Protein AF-A0A3D2IKQ8-F1 (afdb_monomer_lite)

pLDDT: mean 82.91, std 9.74, range [42.34, 96.69]

Radius of gyration: 38.57 Å; chains: 1; bounding box: 70×81×122 Å

Foldseek 3Di:
DAQDPQLLVLCVVCCVVAQALQVNLCVSVVHNVDDCPDPSNVNSVVSCVVVVRHHDYPDDDPDDQDDDDPVLLVQLLVVLQVQDALQVSLCVSCVVDPGDPPDNSSVNSVVSLCVQPVQDDSVNSRGGSPADDQDPDLVVLVVLLCVLPVPPDDPVPDDPLLSLLSNQVSVLCVDPVNRVVLRVDPDPVLSSQLSSQLCVVRSNPNPDDPVLSVLSSVLSVLVSVLVVLVVVLVVLVVVLVVCVVPPVVNVVSVVVSVVSVVVNVVSVVVNVVSVVVSCVVVVVVVVVVVVVVVVVVVVVVVVVVVVVVVVVVVVVVVVVVVVVVVVCVVVVCVVVVCVVVVPDPVNVD

Structure (mmCIF, N/CA/C/O backbone):
data_AF-A0A3D2IKQ8-F1
#
_entry.id   AF-A0A3D2IKQ8-F1
#
loop_
_atom_site.group_PDB
_atom_site.id
_atom_site.type_symbol
_atom_site.label_atom_id
_atom_site.label_alt_id
_atom_site.label_comp_id
_atom_site.label_asym_id
_atom_site.label_entity_id
_atom_site.label_seq_id
_atom_site.pdbx_PDB_ins_code
_atom_site.Cartn_x
_atom_site.Cartn_y
_atom_site.Cartn_z
_atom_site.occupancy
_atom_site.B_iso_or_equiv
_atom_site.auth_seq_id
_atom_site.auth_comp_id
_atom_site.auth_asym_id
_atom_site.auth_atom_id
_atom_site.pdbx_PDB_model_num
ATOM 1 N N . MET A 1 1 ? -4.320 -35.734 -27.565 1.00 69.31 1 MET A N 1
ATOM 2 C CA . MET A 1 1 ? -3.624 -36.743 -28.380 1.00 69.31 1 MET A CA 1
ATOM 3 C C . MET A 1 1 ? -4.261 -38.049 -28.006 1.00 69.31 1 MET A C 1
ATOM 5 O O . MET A 1 1 ? -4.305 -38.346 -26.815 1.00 69.31 1 MET A O 1
ATOM 9 N N . ASP A 1 2 ? -4.789 -38.747 -28.996 1.00 77.56 2 ASP A N 1
ATOM 10 C CA . ASP A 1 2 ? -5.454 -40.023 -28.793 1.00 77.56 2 ASP A CA 1
ATOM 11 C C . ASP A 1 2 ? -4.486 -41.144 -29.160 1.00 77.56 2 ASP A C 1
ATOM 13 O O . ASP A 1 2 ? -3.676 -40.997 -30.076 1.00 77.56 2 ASP A O 1
ATOM 17 N N . LEU A 1 3 ? -4.528 -42.225 -28.386 1.00 81.44 3 LEU A N 1
ATOM 18 C CA . LEU A 1 3 ? -3.698 -43.405 -28.614 1.00 81.44 3 LEU A CA 1
ATOM 19 C C . LEU A 1 3 ? -4.216 -44.159 -29.841 1.00 81.44 3 LEU A C 1
ATOM 21 O O . LEU A 1 3 ? -5.435 -44.314 -29.997 1.00 81.44 3 LEU A O 1
ATOM 25 N N . THR A 1 4 ? -3.304 -44.655 -30.676 1.00 86.69 4 THR A N 1
ATOM 26 C CA . THR A 1 4 ? -3.656 -45.548 -31.788 1.00 86.69 4 THR A CA 1
ATOM 27 C C . THR A 1 4 ? -4.168 -46.891 -31.258 1.00 86.69 4 THR A C 1
ATOM 29 O O . THR A 1 4 ? -3.961 -47.237 -30.092 1.00 86.69 4 THR A O 1
ATOM 32 N N . SER A 1 5 ? -4.864 -47.661 -32.097 1.00 81.62 5 SER A N 1
ATOM 33 C CA . SER A 1 5 ? -5.381 -48.981 -31.706 1.00 81.62 5 SER A CA 1
ATOM 34 C C . SER A 1 5 ? -4.260 -49.925 -31.253 1.00 81.62 5 SER A C 1
ATOM 36 O O . SER A 1 5 ? -4.377 -50.534 -30.197 1.00 81.62 5 SER A O 1
ATOM 38 N N . GLU A 1 6 ? -3.125 -49.925 -31.957 1.00 83.06 6 GLU A N 1
ATOM 39 C CA . GLU A 1 6 ? -1.931 -50.707 -31.600 1.00 83.06 6 GLU A CA 1
ATOM 40 C C . GLU A 1 6 ? -1.374 -50.330 -30.219 1.00 83.06 6 GLU A C 1
ATOM 42 O O . GLU A 1 6 ? -1.042 -51.196 -29.412 1.00 83.06 6 GLU A O 1
ATOM 47 N N . GLN A 1 7 ? -1.341 -49.034 -29.894 1.00 82.69 7 GLN A N 1
ATOM 48 C CA . GLN A 1 7 ? -0.892 -48.547 -28.586 1.00 82.69 7 GLN A CA 1
ATOM 49 C C . GLN A 1 7 ? -1.847 -48.956 -27.460 1.00 82.69 7 GLN A C 1
ATOM 51 O O . GLN A 1 7 ? -1.415 -49.274 -26.353 1.00 82.69 7 GLN A O 1
ATOM 56 N N . LYS A 1 8 ? -3.156 -48.973 -27.724 1.00 83.69 8 LYS A N 1
ATOM 57 C CA . LYS A 1 8 ? -4.166 -49.415 -26.751 1.00 83.69 8 LYS A CA 1
ATOM 58 C C . LYS A 1 8 ? -4.072 -50.912 -26.466 1.00 83.69 8 LYS A C 1
ATOM 60 O O . LYS A 1 8 ? -4.226 -51.307 -25.306 1.00 83.69 8 LYS A O 1
ATOM 65 N N . ASP A 1 9 ? -3.809 -51.715 -27.491 1.00 83.38 9 ASP A N 1
ATOM 66 C CA . ASP A 1 9 ? -3.636 -53.162 -27.362 1.00 83.38 9 ASP A CA 1
ATOM 67 C C . ASP A 1 9 ? -2.321 -53.489 -26.641 1.00 83.38 9 ASP A C 1
ATOM 69 O O . ASP A 1 9 ? -2.325 -54.251 -25.672 1.00 83.38 9 ASP A O 1
ATOM 73 N N . PHE A 1 10 ? -1.235 -52.781 -26.972 1.00 85.25 10 PHE A N 1
ATOM 74 C CA . PHE A 1 10 ? 0.029 -52.870 -26.239 1.00 85.25 10 PHE A CA 1
ATOM 75 C C . PHE A 1 10 ? -0.140 -52.566 -24.742 1.00 85.25 10 PHE A C 1
ATOM 77 O O . PHE A 1 10 ? 0.380 -53.298 -23.894 1.00 85.25 10 PHE A O 1
ATOM 84 N N . LEU A 1 11 ? -0.885 -51.507 -24.397 1.00 83.31 11 LEU A N 1
ATOM 85 C CA . LEU A 1 11 ? -1.144 -51.133 -23.005 1.00 83.31 11 LEU A CA 1
ATOM 86 C C . LEU A 1 11 ? -1.981 -52.186 -22.265 1.00 83.31 11 LEU A C 1
ATOM 88 O O . LEU A 1 11 ? -1.693 -52.447 -21.101 1.00 83.31 11 LEU A O 1
ATOM 92 N N . LYS A 1 12 ? -2.962 -52.830 -22.911 1.00 82.06 12 LYS A N 1
ATOM 93 C CA . LYS A 1 12 ? -3.744 -53.918 -22.288 1.00 82.06 12 LYS A CA 1
ATOM 94 C C . LYS A 1 12 ? -2.873 -55.126 -21.940 1.00 82.06 12 LYS A C 1
ATOM 96 O O . LYS A 1 12 ? -3.001 -55.681 -20.854 1.00 82.06 12 LYS A O 1
ATOM 101 N N . GLU A 1 13 ? -1.969 -55.515 -22.833 1.00 81.88 13 GLU A N 1
ATOM 102 C CA . GLU A 1 13 ? -1.125 -56.698 -22.630 1.00 81.88 13 GLU A CA 1
ATOM 103 C C . GLU A 1 13 ? 0.025 -56.457 -21.640 1.00 81.88 13 GLU A C 1
ATOM 105 O O . GLU A 1 13 ? 0.413 -57.358 -20.887 1.00 81.88 13 GLU A O 1
ATOM 110 N N . ASN A 1 14 ? 0.586 -55.243 -21.630 1.00 82.56 14 ASN A N 1
ATOM 111 C CA . ASN A 1 14 ? 1.830 -54.949 -20.915 1.00 82.56 14 ASN A CA 1
ATOM 112 C C . ASN A 1 14 ? 1.642 -54.187 -19.600 1.00 82.56 14 ASN A C 1
ATOM 114 O O . ASN A 1 14 ? 2.547 -54.230 -18.762 1.00 82.56 14 ASN A O 1
ATOM 118 N N . ALA A 1 15 ? 0.492 -53.549 -19.354 1.00 75.31 15 ALA A N 1
ATOM 119 C CA . ALA A 1 15 ? 0.278 -52.793 -18.116 1.00 75.31 15 ALA A CA 1
ATOM 120 C C . ALA A 1 15 ? 0.274 -53.676 -16.854 1.00 75.31 15 ALA A C 1
ATOM 122 O O . ALA A 1 15 ? 0.682 -53.223 -15.788 1.00 75.31 15 ALA A O 1
ATOM 123 N N . HIS A 1 16 ? -0.075 -54.962 -16.972 1.00 73.75 16 HIS A N 1
ATOM 124 C CA . HIS A 1 16 ? 0.038 -55.915 -15.861 1.00 73.75 16 HIS A CA 1
ATOM 125 C C . HIS A 1 16 ? 1.493 -56.295 -15.534 1.00 73.75 16 HIS A C 1
ATOM 127 O O . HIS A 1 16 ? 1.802 -56.632 -14.392 1.00 73.75 16 HIS A O 1
ATOM 133 N N . LYS A 1 17 ? 2.394 -56.237 -16.525 1.00 78.19 17 LYS A N 1
ATOM 134 C CA . LYS A 1 17 ? 3.814 -56.607 -16.384 1.00 78.19 17 LYS A CA 1
ATOM 135 C C . LYS A 1 17 ? 4.683 -55.415 -15.981 1.00 78.19 17 LYS A C 1
ATOM 137 O O . LYS A 1 17 ? 5.655 -55.585 -15.250 1.00 78.19 17 LYS A O 1
ATOM 142 N N . ILE A 1 18 ? 4.341 -54.212 -16.447 1.00 78.81 18 ILE A N 1
ATOM 143 C CA . ILE A 1 18 ? 5.106 -52.982 -16.219 1.00 78.81 18 ILE A CA 1
ATOM 144 C C . ILE A 1 18 ? 4.228 -51.993 -15.464 1.00 78.81 18 ILE A C 1
ATOM 146 O O . ILE A 1 18 ? 3.485 -51.212 -16.049 1.00 78.81 18 ILE A O 1
ATOM 150 N N . GLN A 1 19 ? 4.353 -52.001 -14.138 1.00 74.31 19 GLN A N 1
ATOM 151 C CA . GLN A 1 19 ? 3.580 -51.100 -13.283 1.00 74.31 19 GLN A CA 1
ATOM 152 C C . GLN A 1 19 ? 4.106 -49.654 -13.317 1.00 74.31 19 GLN A C 1
ATOM 154 O O . GLN A 1 19 ? 3.385 -48.746 -12.923 1.00 74.31 19 GLN A O 1
ATOM 159 N N . ASN A 1 20 ? 5.348 -49.400 -13.745 1.00 80.44 20 ASN A N 1
ATOM 160 C CA . ASN A 1 20 ? 5.922 -48.052 -13.762 1.00 80.44 20 ASN A CA 1
ATOM 161 C C . ASN A 1 20 ? 5.433 -47.250 -14.983 1.00 80.44 20 ASN A C 1
ATOM 163 O O . ASN A 1 20 ? 5.771 -47.576 -16.120 1.00 80.44 20 ASN A O 1
ATOM 167 N N . LEU A 1 21 ? 4.696 -46.158 -14.742 1.00 80.44 21 LEU A N 1
ATOM 168 C CA . LEU A 1 21 ? 4.109 -45.322 -15.802 1.00 80.44 21 LEU A CA 1
ATOM 169 C C . LEU A 1 21 ? 5.142 -44.778 -16.803 1.00 80.44 21 LEU A C 1
ATOM 171 O O . LEU A 1 21 ? 4.839 -44.667 -17.990 1.00 80.44 21 LEU A O 1
ATOM 175 N N . ILE A 1 22 ? 6.345 -44.418 -16.343 1.00 81.75 22 ILE A N 1
ATOM 176 C CA . ILE A 1 22 ? 7.382 -43.835 -17.211 1.00 81.75 22 ILE A CA 1
ATOM 177 C C . ILE A 1 22 ? 7.903 -44.896 -18.180 1.00 81.75 22 ILE A C 1
ATOM 179 O O . ILE A 1 22 ? 7.950 -44.665 -19.383 1.00 81.75 22 ILE A O 1
ATOM 183 N N . GLU A 1 23 ? 8.234 -46.079 -17.665 1.00 81.19 23 GLU A N 1
ATOM 184 C CA . GLU A 1 23 ? 8.712 -47.202 -18.479 1.00 81.19 23 GLU A CA 1
ATOM 185 C C . GLU A 1 23 ? 7.641 -47.692 -19.455 1.00 81.19 23 GLU A C 1
ATOM 187 O O . GLU A 1 23 ? 7.948 -47.994 -20.606 1.00 81.19 23 GLU A O 1
ATOM 192 N N . LEU A 1 24 ? 6.378 -47.714 -19.022 1.00 83.81 24 LEU A N 1
ATOM 193 C CA . LEU A 1 24 ? 5.252 -48.079 -19.875 1.00 83.81 24 LEU A CA 1
ATOM 194 C C . LEU A 1 24 ? 5.031 -47.052 -20.997 1.00 83.81 24 LEU A C 1
ATOM 196 O O . LEU A 1 24 ? 4.768 -47.432 -22.133 1.00 83.81 24 LEU A O 1
ATOM 200 N N . THR A 1 25 ? 5.190 -45.757 -20.704 1.00 82.44 25 THR A N 1
ATOM 201 C CA . THR A 1 25 ? 5.072 -44.688 -21.710 1.00 82.44 25 THR A CA 1
ATOM 202 C C . THR A 1 25 ? 6.201 -44.762 -22.736 1.00 82.44 25 THR A C 1
ATOM 204 O O . THR A 1 25 ? 5.930 -44.656 -23.927 1.00 82.44 25 THR A O 1
ATOM 207 N N . ARG A 1 26 ? 7.447 -44.989 -22.301 1.00 86.62 26 ARG A N 1
ATOM 208 C CA . ARG A 1 26 ? 8.606 -45.099 -23.204 1.00 86.62 26 ARG A CA 1
ATOM 209 C C . ARG A 1 26 ? 8.473 -46.271 -24.166 1.00 86.62 26 ARG A C 1
ATOM 211 O O . ARG A 1 26 ? 8.661 -46.091 -25.359 1.00 86.62 26 ARG A O 1
ATOM 218 N N . LYS A 1 27 ? 8.052 -47.436 -23.663 1.00 83.75 27 LYS A N 1
ATOM 219 C CA . LYS A 1 27 ? 7.839 -48.637 -24.487 1.00 83.75 27 LYS A CA 1
ATOM 220 C C . LYS A 1 27 ? 6.605 -48.571 -25.386 1.00 83.75 27 LYS A C 1
ATOM 222 O O . LYS A 1 27 ? 6.564 -49.244 -26.398 1.00 83.75 27 LYS A O 1
ATOM 227 N N . CYS A 1 28 ? 5.590 -47.787 -25.025 1.00 84.44 28 CYS A N 1
ATOM 228 C CA . CYS A 1 28 ? 4.396 -47.616 -25.860 1.00 84.44 28 CYS A CA 1
ATOM 229 C C . CYS A 1 28 ? 4.652 -46.716 -27.087 1.00 84.44 28 CYS A C 1
ATOM 231 O O . CYS A 1 28 ? 3.868 -46.729 -28.034 1.00 84.44 28 CYS A O 1
ATOM 233 N N . PHE A 1 29 ? 5.703 -45.894 -27.051 1.00 84.75 29 PHE A N 1
ATOM 234 C CA . PHE A 1 29 ? 6.026 -44.911 -28.090 1.00 84.75 29 PHE A CA 1
ATOM 235 C C . PHE A 1 29 ? 7.436 -45.087 -28.675 1.00 84.75 29 PHE A C 1
ATOM 237 O O . PHE A 1 29 ? 7.835 -44.259 -29.488 1.00 84.75 29 PHE A O 1
ATOM 244 N N . ASP A 1 30 ? 8.168 -46.125 -28.250 1.00 81.50 30 ASP A N 1
ATOM 245 C CA . ASP A 1 30 ? 9.570 -46.401 -28.600 1.00 81.50 30 ASP A CA 1
ATOM 246 C C . ASP A 1 30 ? 10.483 -45.162 -28.519 1.00 81.50 30 ASP A C 1
ATOM 248 O O . ASP A 1 30 ? 11.349 -44.930 -29.362 1.00 81.50 30 ASP A O 1
ATOM 252 N N . ASP A 1 31 ? 10.278 -44.347 -27.481 1.00 82.75 31 ASP A N 1
ATOM 253 C CA . ASP A 1 31 ? 11.019 -43.106 -27.253 1.00 82.75 31 ASP A CA 1
ATOM 254 C C . ASP A 1 31 ? 11.413 -42.979 -25.776 1.00 82.75 31 ASP A C 1
ATOM 256 O O . ASP A 1 31 ? 10.586 -42.741 -24.887 1.00 82.75 31 ASP A O 1
ATOM 260 N N . ASP A 1 32 ? 12.713 -43.122 -25.519 1.00 80.31 32 ASP A N 1
ATOM 261 C CA . ASP A 1 32 ? 13.316 -43.083 -24.186 1.00 80.31 32 ASP A CA 1
ATOM 262 C C . ASP A 1 32 ? 13.325 -41.685 -23.549 1.00 80.31 32 ASP A C 1
ATOM 264 O O . ASP A 1 32 ? 13.506 -41.553 -22.331 1.00 80.31 32 ASP A O 1
ATOM 268 N N . SER A 1 33 ? 13.100 -40.630 -24.339 1.00 80.75 33 SER A N 1
ATOM 269 C CA . SER A 1 33 ? 13.052 -39.248 -23.850 1.00 80.75 33 SER A CA 1
ATOM 270 C C . SER A 1 33 ? 11.730 -38.906 -23.150 1.00 80.75 33 SER A C 1
ATOM 272 O O . SER A 1 33 ? 11.639 -37.902 -22.436 1.00 80.75 33 SER A O 1
ATOM 274 N N . LEU A 1 34 ? 10.705 -39.752 -23.300 1.00 80.31 34 LEU A N 1
ATOM 275 C CA . LEU A 1 34 ? 9.369 -39.486 -22.783 1.00 80.31 34 LEU A CA 1
ATOM 276 C C . LEU A 1 34 ? 9.267 -39.690 -21.264 1.00 80.31 34 LEU A C 1
ATOM 278 O O . LEU A 1 34 ? 9.812 -40.624 -20.668 1.00 80.31 34 LEU A O 1
ATOM 282 N N . ASP A 1 35 ? 8.499 -38.793 -20.645 1.00 76.81 35 ASP A N 1
ATOM 283 C CA . ASP A 1 35 ? 8.121 -38.810 -19.230 1.00 76.81 35 ASP A CA 1
ATOM 284 C C . ASP A 1 35 ? 6.588 -38.754 -19.091 1.00 76.81 35 ASP A C 1
ATOM 286 O O . ASP A 1 35 ? 5.880 -38.314 -20.001 1.00 76.81 35 ASP A O 1
ATOM 290 N N . GLY A 1 36 ? 6.053 -39.129 -17.928 1.00 69.31 36 GLY A N 1
ATOM 291 C CA . GLY A 1 36 ? 4.618 -39.125 -17.618 1.00 69.31 36 GLY A CA 1
ATOM 292 C C . GLY A 1 36 ? 3.938 -37.748 -17.723 1.00 69.31 36 GLY A C 1
ATOM 293 O O . GLY A 1 36 ? 2.710 -37.670 -17.740 1.00 69.31 36 GLY A O 1
ATOM 294 N N . ARG A 1 37 ? 4.712 -36.656 -17.812 1.00 74.44 37 ARG A N 1
ATOM 295 C CA . ARG A 1 37 ? 4.226 -35.277 -18.022 1.00 74.44 37 ARG A CA 1
ATOM 296 C C . ARG A 1 37 ? 4.053 -34.892 -19.494 1.00 74.44 37 ARG A C 1
ATOM 298 O O . ARG A 1 37 ? 3.377 -33.903 -19.780 1.00 74.44 37 ARG A O 1
ATOM 305 N N . SER A 1 38 ? 4.661 -35.644 -20.410 1.00 83.56 38 SER A N 1
ATOM 306 C CA . SER A 1 38 ? 4.560 -35.417 -21.855 1.00 83.56 38 SER A CA 1
ATOM 307 C C . SER A 1 38 ? 3.116 -35.574 -22.351 1.00 83.56 38 SER A C 1
ATOM 309 O O . SER A 1 38 ? 2.256 -36.136 -21.664 1.00 83.56 38 SER A O 1
ATOM 311 N N . LYS A 1 39 ? 2.822 -35.082 -23.562 1.00 83.38 39 LYS A N 1
ATOM 312 C CA . LYS A 1 39 ? 1.492 -35.249 -24.179 1.00 83.38 39 LYS A CA 1
ATOM 313 C C . LYS A 1 39 ? 1.123 -36.738 -24.294 1.00 83.38 39 LYS A C 1
ATOM 315 O O . LYS A 1 39 ? -0.025 -37.096 -24.046 1.00 83.38 39 LYS A O 1
ATOM 320 N N . GLN A 1 40 ? 2.118 -37.572 -24.585 1.00 84.94 40 GLN A N 1
ATOM 321 C CA . GLN A 1 40 ? 2.070 -39.027 -24.685 1.00 84.94 40 GLN A CA 1
ATOM 322 C C . GLN A 1 40 ? 1.827 -39.673 -23.314 1.00 84.94 40 GLN A C 1
ATOM 324 O O . GLN A 1 40 ? 0.870 -40.423 -23.144 1.00 84.94 40 GLN A O 1
ATOM 329 N N . GLY A 1 41 ? 2.612 -39.302 -22.297 1.00 83.44 41 GLY A N 1
ATOM 330 C CA . GLY A 1 41 ? 2.456 -39.815 -20.931 1.00 83.44 41 GLY A CA 1
ATOM 331 C C . GLY A 1 41 ? 1.098 -39.481 -20.309 1.00 83.44 41 GLY A C 1
ATOM 332 O O . GLY A 1 41 ? 0.500 -40.313 -19.625 1.00 83.44 41 GLY A O 1
ATOM 333 N N . ARG A 1 42 ? 0.543 -38.300 -20.613 1.00 83.56 42 ARG A N 1
ATOM 334 C CA . ARG A 1 42 ? -0.825 -37.929 -20.213 1.00 83.56 42 ARG A CA 1
ATOM 335 C C . ARG A 1 42 ? -1.889 -38.785 -20.907 1.00 83.56 42 ARG A C 1
ATOM 337 O O . ARG A 1 42 ? -2.885 -39.109 -20.265 1.00 83.56 42 ARG A O 1
ATOM 344 N N . ALA A 1 43 ? -1.686 -39.150 -22.173 1.00 83.88 43 ALA A N 1
ATOM 345 C CA . ALA A 1 43 ? -2.604 -40.010 -22.921 1.00 83.88 43 ALA A CA 1
ATOM 346 C C . ALA A 1 43 ? -2.596 -41.452 -22.385 1.00 83.88 43 ALA A C 1
ATOM 348 O O . ALA A 1 43 ? -3.662 -42.001 -22.113 1.00 83.88 43 ALA A O 1
ATOM 349 N N . VAL A 1 44 ? -1.409 -42.016 -22.123 1.00 83.94 44 VAL A N 1
ATOM 350 C CA . VAL A 1 44 ? -1.250 -43.335 -21.478 1.00 83.94 44 VAL A CA 1
ATOM 351 C C . VAL A 1 44 ? -1.907 -43.341 -20.100 1.00 83.94 44 VAL A C 1
ATOM 353 O O . VAL A 1 44 ? -2.703 -44.224 -19.795 1.00 83.94 44 VAL A O 1
ATOM 356 N N . ARG A 1 45 ? -1.649 -42.313 -19.281 1.00 82.12 45 ARG A N 1
ATOM 357 C CA . ARG A 1 45 ? -2.255 -42.189 -17.949 1.00 82.12 45 ARG A CA 1
ATOM 358 C C . ARG A 1 45 ? -3.780 -42.134 -18.009 1.00 82.12 45 ARG A C 1
ATOM 360 O O . ARG A 1 45 ? -4.436 -42.793 -17.209 1.00 82.12 45 ARG A O 1
ATOM 367 N N . LYS A 1 46 ? -4.338 -41.349 -18.936 1.00 85.56 46 LYS A N 1
ATOM 368 C CA . LYS A 1 46 ? -5.789 -41.233 -19.128 1.00 85.56 46 LYS A CA 1
ATOM 369 C C . LYS A 1 46 ? -6.403 -42.596 -19.460 1.00 85.56 46 LYS A C 1
ATOM 371 O O . LYS A 1 46 ? -7.374 -42.983 -18.823 1.00 85.56 46 LYS A O 1
ATOM 376 N N . TYR A 1 47 ? -5.778 -43.348 -20.363 1.00 85.00 47 TYR A N 1
ATOM 377 C CA . TYR A 1 47 ? -6.239 -44.679 -20.751 1.00 85.00 47 TYR A CA 1
ATOM 378 C C . TYR A 1 47 ? -6.183 -45.705 -19.609 1.00 85.00 47 TYR A C 1
ATOM 380 O O . TYR A 1 47 ? -7.136 -46.456 -19.421 1.00 85.00 47 TYR A O 1
ATOM 388 N N . LEU A 1 48 ? -5.106 -45.725 -18.815 1.00 84.25 48 LEU A N 1
ATOM 389 C CA . LEU A 1 48 ? -4.995 -46.638 -17.667 1.00 84.25 48 LEU A CA 1
ATOM 390 C C . LEU A 1 48 ? -6.069 -46.360 -16.609 1.00 84.25 48 LEU A C 1
ATOM 392 O O . LEU A 1 48 ? -6.650 -47.296 -16.070 1.00 84.25 48 LEU A O 1
ATOM 396 N N . VAL A 1 49 ? -6.367 -45.081 -16.351 1.00 84.12 49 VAL A N 1
ATOM 397 C CA . VAL A 1 49 ? -7.430 -44.674 -15.417 1.00 84.12 49 VAL A CA 1
ATOM 398 C C . VAL A 1 49 ? -8.816 -45.048 -15.952 1.00 84.12 49 VAL A C 1
ATOM 400 O O . VAL A 1 49 ? -9.619 -45.588 -15.199 1.00 84.12 49 VAL A O 1
ATOM 403 N N . GLU A 1 50 ? -9.092 -44.815 -17.240 1.00 85.69 50 GLU A N 1
ATOM 404 C CA . GLU A 1 50 ? -10.374 -45.172 -17.875 1.00 85.69 50 GLU A CA 1
ATOM 405 C C . GLU A 1 50 ? -10.651 -46.682 -17.860 1.00 85.69 50 GLU A C 1
ATOM 407 O O . GLU A 1 50 ? -11.804 -47.091 -17.764 1.00 85.69 50 GLU A O 1
ATOM 412 N N . ASN A 1 51 ? -9.605 -47.510 -17.919 1.00 84.12 51 ASN A N 1
ATOM 413 C CA . ASN A 1 51 ? -9.722 -48.971 -17.901 1.00 84.12 51 ASN A CA 1
ATOM 414 C C . ASN A 1 51 ? -9.495 -49.585 -16.508 1.00 84.12 51 ASN A C 1
ATOM 416 O O . ASN A 1 51 ? -9.369 -50.802 -16.405 1.00 84.12 51 ASN A O 1
ATOM 420 N N . ALA A 1 52 ? -9.429 -48.764 -15.450 1.00 80.94 52 ALA A N 1
ATOM 421 C CA . ALA A 1 52 ? -9.196 -49.200 -14.070 1.00 80.94 52 ALA A CA 1
ATOM 422 C C . ALA A 1 52 ? -7.953 -50.102 -13.895 1.00 80.94 52 ALA A C 1
ATOM 424 O O . ALA A 1 52 ? -7.957 -51.043 -13.103 1.00 80.94 52 ALA A O 1
ATOM 425 N N . ILE A 1 53 ? -6.883 -49.825 -14.646 1.00 82.06 53 ILE A N 1
ATOM 426 C CA . ILE A 1 53 ? -5.620 -50.561 -14.555 1.00 82.06 53 ILE A CA 1
ATOM 427 C C . ILE A 1 53 ? -4.697 -49.846 -13.569 1.00 82.06 53 ILE A C 1
ATOM 429 O O . ILE A 1 53 ? -4.356 -48.677 -13.762 1.00 82.06 53 ILE A O 1
ATOM 433 N N . ASP A 1 54 ? -4.254 -50.562 -12.536 1.00 74.81 54 ASP A N 1
ATOM 434 C CA . ASP A 1 54 ? -3.342 -50.026 -11.528 1.00 74.81 54 ASP A CA 1
ATOM 435 C C . ASP A 1 54 ? -1.938 -49.781 -12.090 1.00 74.81 54 ASP A C 1
ATOM 437 O O . ASP A 1 54 ? -1.325 -50.641 -12.725 1.00 74.81 54 ASP A O 1
ATOM 441 N N . TYR A 1 55 ? -1.384 -48.606 -11.791 1.00 76.44 55 TYR A N 1
ATOM 442 C CA . TYR A 1 55 ? -0.018 -48.240 -12.149 1.00 76.44 55 TYR A CA 1
ATOM 443 C C . TYR A 1 55 ? 0.673 -47.512 -10.995 1.00 76.44 55 TYR A C 1
ATOM 445 O O . TYR A 1 55 ? 0.096 -46.694 -10.278 1.00 76.44 55 TYR A O 1
ATOM 453 N N . LYS A 1 56 ? 1.964 -47.786 -10.831 1.00 69.88 56 LYS A N 1
ATOM 454 C CA . LYS A 1 56 ? 2.852 -47.097 -9.901 1.00 69.88 56 LYS A CA 1
ATOM 455 C C . LYS A 1 56 ? 3.374 -45.829 -10.555 1.00 69.88 56 LYS A C 1
ATOM 457 O O . LYS A 1 56 ? 3.997 -45.839 -11.618 1.00 69.88 56 LYS A O 1
ATOM 462 N N . THR A 1 57 ? 3.172 -44.718 -9.865 1.00 65.31 57 THR A N 1
ATOM 463 C CA . THR A 1 57 ? 3.878 -43.471 -10.152 1.00 65.31 57 THR A CA 1
ATOM 464 C C . THR A 1 57 ? 4.785 -43.133 -8.988 1.00 65.31 57 THR A C 1
ATOM 466 O O . THR A 1 57 ? 4.547 -43.542 -7.856 1.00 65.31 57 THR A O 1
ATOM 469 N N . ARG A 1 58 ? 5.796 -42.298 -9.237 1.00 59.66 58 ARG A N 1
ATOM 470 C CA . ARG A 1 58 ? 6.544 -41.627 -8.161 1.00 59.66 58 ARG A CA 1
ATOM 471 C C . ARG A 1 58 ? 5.695 -40.587 -7.406 1.00 59.66 58 ARG A C 1
ATOM 473 O O . ARG A 1 58 ? 6.231 -39.851 -6.582 1.00 59.66 58 ARG A O 1
ATOM 480 N N . CYS A 1 59 ? 4.401 -40.466 -7.713 1.00 50.25 59 CYS A N 1
ATOM 481 C CA . CYS A 1 59 ? 3.519 -39.515 -7.062 1.00 50.25 59 CYS A CA 1
ATOM 482 C C . CYS A 1 59 ? 3.207 -40.037 -5.657 1.00 50.25 59 CYS A C 1
ATOM 484 O O . CYS A 1 59 ? 2.628 -41.109 -5.504 1.00 50.25 59 CYS A O 1
ATOM 486 N N . ARG A 1 60 ? 3.623 -39.289 -4.630 1.00 53.62 60 ARG A N 1
ATOM 487 C CA . ARG A 1 60 ? 3.215 -39.559 -3.247 1.00 53.62 60 ARG A CA 1
ATOM 488 C C . ARG A 1 60 ? 1.691 -39.506 -3.175 1.00 53.62 60 ARG A C 1
ATOM 490 O O . ARG A 1 60 ? 1.091 -38.632 -3.807 1.00 53.62 60 ARG A O 1
ATOM 497 N N . GLN A 1 61 ? 1.090 -40.428 -2.428 1.00 56.81 61 GLN A N 1
ATOM 498 C CA . GLN A 1 61 ? -0.336 -40.353 -2.126 1.00 56.81 61 GLN A CA 1
ATOM 499 C C . GLN A 1 61 ? -0.642 -38.985 -1.492 1.00 56.81 61 GLN A C 1
ATOM 501 O O . GLN A 1 61 ? 0.201 -38.465 -0.749 1.00 56.81 61 GLN A O 1
ATOM 506 N N . PRO A 1 62 ? -1.783 -38.358 -1.833 1.00 57.22 62 PRO A N 1
ATOM 507 C CA . PRO A 1 62 ? -2.197 -37.125 -1.183 1.00 57.22 62 PRO A CA 1
ATOM 508 C C . PRO A 1 62 ? -2.274 -37.375 0.325 1.00 57.22 62 PRO A C 1
ATOM 510 O O . PRO A 1 62 ? -2.835 -38.378 0.756 1.00 57.22 62 PRO A O 1
ATOM 513 N N . ALA A 1 63 ? -1.636 -36.502 1.104 1.00 61.03 63 ALA A N 1
ATOM 514 C CA . ALA A 1 63 ? -1.664 -36.596 2.556 1.00 61.03 63 ALA A CA 1
ATOM 515 C C . ALA A 1 63 ? -3.106 -36.446 3.061 1.00 61.03 63 ALA A C 1
ATOM 517 O O . ALA A 1 63 ? -3.884 -35.690 2.474 1.00 61.03 63 ALA A O 1
ATOM 518 N N . GLU A 1 64 ? -3.440 -37.168 4.129 1.00 65.50 64 GLU A N 1
ATOM 519 C CA . GLU A 1 64 ? -4.749 -37.099 4.780 1.00 65.50 64 GLU A CA 1
ATOM 520 C C . GLU A 1 64 ? -5.080 -35.664 5.209 1.00 65.50 64 GLU A C 1
ATOM 522 O O . GLU A 1 64 ? -4.194 -34.880 5.569 1.00 65.50 64 GLU A O 1
ATOM 527 N N . VAL A 1 65 ? -6.367 -35.317 5.142 1.00 70.81 65 VAL A N 1
ATOM 528 C CA . VAL A 1 65 ? -6.868 -34.023 5.610 1.00 70.81 65 VAL A CA 1
ATOM 529 C C . VAL A 1 65 ? -6.758 -34.010 7.130 1.00 70.81 65 VAL A C 1
ATOM 531 O O . VAL A 1 65 ? -7.321 -34.862 7.808 1.00 70.81 65 VAL A O 1
ATOM 534 N N . ILE A 1 66 ? -5.986 -33.063 7.653 1.00 79.75 66 ILE A N 1
ATOM 535 C CA . ILE A 1 66 ? -5.797 -32.884 9.089 1.00 79.75 66 ILE A CA 1
ATOM 536 C C . ILE A 1 66 ? -6.902 -31.953 9.578 1.00 79.75 66 ILE A C 1
ATOM 538 O O . ILE A 1 66 ? -6.927 -30.783 9.200 1.00 79.75 66 ILE A O 1
ATOM 542 N N . GLU A 1 67 ? -7.800 -32.476 10.406 1.00 79.62 67 GLU A N 1
ATOM 543 C CA . GLU A 1 67 ? -8.802 -31.690 11.125 1.00 79.62 67 GLU A CA 1
ATOM 544 C C . GLU A 1 67 ? -8.296 -31.394 12.542 1.00 79.62 67 GLU A C 1
ATOM 546 O O . GLU A 1 67 ? -7.724 -32.266 13.200 1.00 79.62 67 GLU A O 1
ATOM 551 N N . PHE A 1 68 ? -8.484 -30.156 13.002 1.00 84.88 68 PHE A N 1
ATOM 552 C CA . PHE A 1 68 ? -8.095 -29.731 14.346 1.00 84.88 68 PHE A CA 1
ATOM 553 C C . PHE A 1 68 ? -9.282 -29.814 15.305 1.00 84.88 68 PHE A C 1
ATOM 555 O O . PHE A 1 68 ? -10.421 -29.526 14.936 1.00 84.88 68 PHE A O 1
ATOM 562 N N . SER A 1 69 ? -9.019 -30.170 16.563 1.00 88.50 69 SER A N 1
ATOM 563 C CA . SER A 1 69 ? -10.001 -29.968 17.632 1.00 88.50 69 SER A CA 1
ATOM 564 C C . SER A 1 69 ? -10.115 -28.478 17.984 1.00 88.50 69 SER A C 1
ATOM 566 O O . SER A 1 69 ? -9.181 -27.712 17.756 1.00 88.50 69 SER A O 1
ATOM 568 N N . ARG A 1 70 ? -11.224 -28.059 18.612 1.00 86.50 70 ARG A N 1
ATOM 569 C CA . ARG A 1 70 ? -11.398 -26.661 19.066 1.00 86.50 70 ARG A CA 1
ATOM 570 C C . ARG A 1 70 ? -10.256 -26.186 19.973 1.00 86.50 70 ARG A C 1
ATOM 572 O O . ARG A 1 70 ? -9.778 -25.071 19.827 1.00 86.50 70 ARG A O 1
ATOM 579 N N . GLU A 1 71 ? -9.784 -27.055 20.864 1.00 88.38 71 GLU A N 1
ATOM 580 C CA . GLU A 1 71 ? -8.663 -26.754 21.764 1.00 88.38 71 GLU A CA 1
ATOM 581 C C . GLU A 1 71 ? -7.350 -26.550 20.996 1.00 88.38 71 GLU A C 1
ATOM 583 O O . GLU A 1 71 ? -6.575 -25.649 21.310 1.00 88.38 71 GLU A O 1
ATOM 588 N N . GLN A 1 72 ? -7.109 -27.360 19.960 1.00 87.19 72 GLN A N 1
ATOM 589 C CA . GLN A 1 72 ? -5.946 -27.202 19.088 1.00 87.19 72 GLN A CA 1
ATOM 590 C C . GLN A 1 72 ? -6.033 -25.916 18.267 1.00 87.19 72 GLN A C 1
ATOM 592 O O . GLN A 1 72 ? -5.020 -25.244 18.096 1.00 87.19 72 GLN A O 1
ATOM 597 N N . GLU A 1 73 ? -7.222 -25.546 17.788 1.00 87.44 73 GLU A N 1
ATOM 598 C CA . GLU A 1 73 ? -7.430 -24.282 17.079 1.00 87.44 73 GLU A CA 1
ATOM 599 C C . GLU A 1 73 ? -7.127 -23.075 17.973 1.00 87.44 73 GLU A C 1
ATOM 601 O O . GLU A 1 73 ? -6.350 -22.206 17.578 1.00 87.44 73 GLU A O 1
ATOM 606 N N . GLU A 1 74 ? -7.668 -23.038 19.194 1.00 87.56 74 GLU A N 1
ATOM 607 C CA . GLU A 1 74 ? -7.382 -21.966 20.156 1.00 87.56 74 GLU A CA 1
ATOM 608 C C . GLU A 1 74 ? -5.894 -21.898 20.517 1.00 87.56 74 GLU A C 1
ATOM 610 O O . GLU A 1 74 ? -5.326 -20.810 20.629 1.00 87.56 74 GLU A O 1
ATOM 615 N N . PHE A 1 75 ? -5.244 -23.054 20.676 1.00 89.81 75 PHE A N 1
ATOM 616 C CA . PHE A 1 75 ? -3.812 -23.124 20.942 1.00 89.81 75 PHE A CA 1
ATOM 617 C C . PHE A 1 75 ? -2.987 -22.566 19.777 1.00 89.81 75 PHE A C 1
ATOM 619 O O . PHE A 1 75 ? -2.093 -21.750 19.997 1.00 89.81 75 PHE A O 1
ATOM 626 N N . ILE A 1 76 ? -3.307 -22.958 18.538 1.00 88.44 76 ILE A N 1
ATOM 627 C CA . ILE A 1 76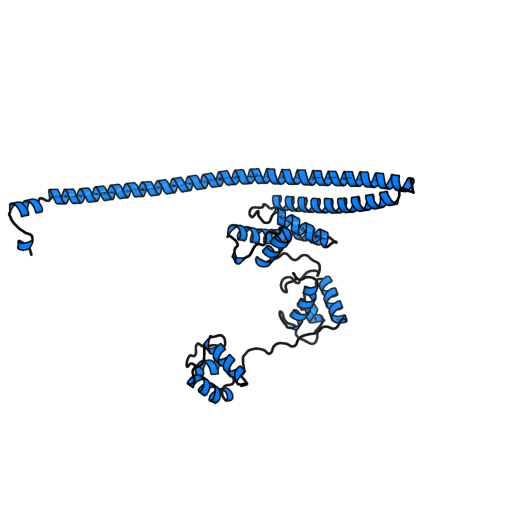 ? -2.636 -22.460 17.330 1.00 88.44 76 ILE A CA 1
ATOM 628 C C . ILE A 1 76 ? -2.734 -20.935 17.255 1.00 88.44 76 ILE A C 1
ATOM 630 O O . ILE A 1 76 ? -1.728 -20.280 16.986 1.00 88.44 76 ILE A O 1
ATOM 634 N N . LEU A 1 77 ? -3.916 -20.371 17.517 1.00 85.56 77 LEU A N 1
ATOM 635 C CA . LEU A 1 77 ? -4.130 -18.926 17.459 1.00 85.56 77 LEU A CA 1
ATOM 636 C C . LEU A 1 77 ? -3.333 -18.183 18.536 1.00 85.56 77 LEU A C 1
ATOM 638 O O . LEU A 1 77 ? -2.603 -17.255 18.199 1.00 85.56 77 LEU A O 1
ATOM 642 N N . LYS A 1 78 ? -3.369 -18.639 19.795 1.00 86.38 78 LYS A N 1
ATOM 643 C CA . LYS A 1 78 ? -2.580 -18.031 20.886 1.00 86.38 78 LYS A CA 1
ATOM 644 C C . LYS A 1 78 ? -1.079 -18.057 20.603 1.00 86.38 78 LYS A C 1
ATOM 646 O O . LYS A 1 78 ? -0.386 -17.066 20.798 1.00 86.38 78 LYS A O 1
ATOM 651 N N . GLN A 1 79 ? -0.566 -19.183 20.114 1.00 84.94 79 GLN A N 1
ATOM 652 C CA . GLN A 1 79 ? 0.856 -19.304 19.791 1.00 84.94 79 GLN A CA 1
ATOM 653 C C . GLN A 1 79 ? 1.249 -18.447 18.576 1.00 84.94 79 GLN A C 1
ATOM 655 O O . GLN A 1 79 ? 2.355 -17.908 18.528 1.00 84.94 79 GLN A O 1
ATOM 660 N N . ALA A 1 80 ? 0.344 -18.270 17.611 1.00 83.06 80 ALA A N 1
ATOM 661 C CA . ALA A 1 80 ? 0.559 -17.353 16.497 1.00 83.06 80 ALA A CA 1
ATOM 662 C C . ALA A 1 80 ? 0.532 -15.880 16.951 1.00 83.06 80 ALA A C 1
ATOM 664 O O . ALA A 1 80 ? 1.313 -15.069 16.451 1.00 83.06 80 ALA A O 1
ATOM 665 N N . GLU A 1 81 ? -0.319 -15.511 17.914 1.00 81.12 81 GLU A N 1
ATOM 666 C CA . GLU A 1 81 ? -0.318 -14.174 18.532 1.00 81.12 81 GLU A CA 1
ATOM 667 C C . GLU A 1 81 ? 1.019 -13.867 19.217 1.00 81.12 81 GLU A C 1
ATOM 669 O O . GLU A 1 81 ? 1.555 -12.770 19.053 1.00 81.12 81 GLU A O 1
ATOM 674 N N . GLU A 1 82 ? 1.606 -14.858 19.893 1.00 80.12 82 GLU A N 1
ATOM 675 C CA . GLU A 1 82 ? 2.944 -14.783 20.500 1.00 80.12 82 GLU A CA 1
ATOM 676 C C . GLU A 1 82 ? 4.083 -14.676 19.461 1.00 80.12 82 GLU A C 1
ATOM 678 O O . GLU A 1 82 ? 5.224 -14.371 19.813 1.00 80.12 82 GLU A O 1
ATOM 683 N N . GLY A 1 83 ? 3.780 -14.864 18.172 1.00 74.69 83 GLY A N 1
ATOM 684 C CA . GLY A 1 83 ? 4.712 -14.686 17.058 1.00 74.69 83 GLY A CA 1
ATOM 685 C C . GLY A 1 83 ? 5.543 -15.920 16.716 1.00 74.69 83 GLY A C 1
ATOM 686 O O . GLY A 1 83 ? 6.587 -15.797 16.067 1.00 74.69 83 GLY A O 1
ATOM 687 N N . LEU A 1 84 ? 5.106 -17.106 17.149 1.00 82.06 84 LEU A N 1
ATOM 688 C CA . LEU A 1 84 ? 5.701 -18.366 16.718 1.00 82.06 84 LEU A CA 1
ATOM 689 C C . LEU A 1 84 ? 5.303 -18.679 15.277 1.00 82.06 84 LEU A C 1
ATOM 691 O O . LEU A 1 84 ? 4.158 -18.501 14.873 1.00 82.06 84 LEU A O 1
ATOM 695 N N . SER A 1 85 ? 6.252 -19.220 14.517 1.00 84.06 85 SER A N 1
ATOM 696 C CA . SER A 1 85 ? 5.985 -19.613 13.132 1.00 84.06 85 SER A CA 1
ATOM 697 C C . SER A 1 85 ? 5.067 -20.835 13.047 1.00 84.06 85 SER A C 1
ATOM 699 O O . SER A 1 85 ? 5.177 -21.747 13.869 1.00 84.06 85 SER A O 1
ATOM 701 N N . SER A 1 86 ? 4.258 -20.952 11.987 1.00 84.56 86 SER A N 1
ATOM 702 C CA . SER A 1 86 ? 3.434 -22.146 11.706 1.00 84.56 86 SER A CA 1
ATOM 703 C C . SER A 1 86 ? 4.218 -23.453 11.763 1.00 84.56 86 SER A C 1
ATOM 705 O O . SER A 1 86 ? 3.658 -24.481 12.132 1.00 84.56 86 SER A O 1
ATOM 707 N N . LEU A 1 87 ? 5.509 -23.441 11.411 1.00 85.62 87 LEU A N 1
ATOM 708 C CA . LEU A 1 87 ? 6.364 -24.622 11.501 1.00 85.62 87 LEU A CA 1
ATOM 709 C C . LEU A 1 87 ? 6.618 -25.020 12.958 1.00 85.62 87 LEU A C 1
ATOM 711 O O . LEU A 1 87 ? 6.499 -26.196 13.289 1.00 85.62 87 LEU A O 1
ATOM 715 N N . GLN A 1 88 ? 6.956 -24.053 13.810 1.00 84.50 88 GLN A N 1
ATOM 716 C CA . GLN A 1 88 ? 7.174 -24.284 15.239 1.00 84.50 88 GLN A CA 1
ATOM 717 C C . GLN A 1 88 ? 5.872 -24.695 15.924 1.00 84.50 88 GLN A C 1
ATOM 719 O O . GLN A 1 88 ? 5.857 -25.674 16.660 1.00 84.50 88 GLN A O 1
ATOM 724 N N . ILE A 1 89 ? 4.765 -24.018 15.610 1.00 87.25 89 ILE A N 1
ATOM 725 C CA . ILE A 1 89 ? 3.441 -24.372 16.130 1.00 87.25 89 ILE A CA 1
ATOM 726 C C . ILE A 1 89 ? 3.083 -25.803 15.714 1.00 87.25 89 ILE A C 1
ATOM 728 O O . ILE A 1 89 ? 2.690 -26.606 16.553 1.00 87.25 89 ILE A O 1
ATOM 732 N N . ALA A 1 90 ? 3.296 -26.175 14.448 1.00 87.06 90 ALA A N 1
ATOM 733 C CA . ALA A 1 90 ? 3.041 -27.536 13.983 1.00 87.06 90 ALA A CA 1
ATOM 734 C C . ALA A 1 90 ? 3.934 -28.583 14.673 1.00 87.06 90 ALA A C 1
ATOM 736 O O . ALA A 1 90 ? 3.459 -29.680 14.950 1.00 87.06 90 ALA A O 1
ATOM 737 N N . GLN A 1 91 ? 5.192 -28.260 14.993 1.00 87.56 91 GLN A N 1
ATOM 738 C CA . GLN A 1 91 ? 6.068 -29.143 15.777 1.00 87.56 91 GLN A CA 1
ATOM 739 C C . GLN A 1 91 ? 5.568 -29.345 17.213 1.00 87.56 91 GLN A C 1
ATOM 741 O O . GLN A 1 91 ? 5.740 -30.430 17.762 1.00 87.56 91 GLN A O 1
ATOM 746 N N . ILE A 1 92 ? 4.937 -28.329 17.807 1.00 88.56 92 ILE A N 1
ATOM 747 C CA . ILE A 1 92 ? 4.362 -28.414 19.156 1.00 88.56 92 ILE A CA 1
ATOM 748 C C . ILE A 1 92 ? 3.041 -29.194 19.140 1.00 88.56 92 ILE A C 1
ATOM 750 O O . ILE A 1 92 ? 2.812 -30.027 20.011 1.00 88.56 92 ILE A O 1
ATOM 754 N N . VAL A 1 93 ? 2.181 -28.951 18.145 1.00 89.19 93 VAL A N 1
ATOM 755 C CA . VAL A 1 93 ? 0.875 -29.621 18.012 1.00 89.19 93 VAL A CA 1
ATOM 756 C C . VAL A 1 93 ? 1.029 -31.095 17.619 1.00 89.19 93 VAL A C 1
ATOM 758 O O . VAL A 1 93 ? 0.233 -31.929 18.047 1.00 89.19 93 VAL A O 1
ATOM 761 N N . PHE A 1 94 ? 2.057 -31.436 16.836 1.00 87.75 94 PHE A N 1
ATOM 762 C CA . PHE A 1 94 ? 2.335 -32.804 16.388 1.00 87.75 94 PHE A CA 1
ATOM 763 C C . PHE A 1 94 ? 3.712 -33.294 16.866 1.00 87.75 94 PHE A C 1
ATOM 765 O O . PHE A 1 94 ? 4.596 -33.517 16.035 1.00 87.75 94 PHE A O 1
ATOM 772 N N . PRO A 1 95 ? 3.906 -33.516 18.180 1.00 83.38 95 PRO A N 1
ATOM 773 C CA . PRO A 1 95 ? 5.202 -33.920 18.729 1.00 83.38 95 PRO A CA 1
ATOM 774 C C . PRO A 1 95 ? 5.639 -35.310 18.239 1.00 83.38 95 PRO A C 1
ATOM 776 O O . PRO A 1 95 ? 6.829 -35.564 18.059 1.00 83.38 95 PRO A O 1
ATOM 779 N N . ASP A 1 96 ? 4.677 -36.193 17.952 1.00 82.94 96 ASP A N 1
ATOM 780 C CA . ASP A 1 96 ? 4.930 -37.568 17.502 1.00 82.94 96 ASP A CA 1
ATOM 781 C C . ASP A 1 96 ? 5.319 -37.663 16.016 1.00 82.94 96 ASP A C 1
ATOM 783 O O . ASP A 1 96 ? 5.744 -38.719 15.537 1.00 82.94 96 ASP A O 1
ATOM 787 N N . LYS A 1 97 ? 5.177 -36.571 15.252 1.00 80.56 97 LYS A N 1
ATOM 788 C CA . LYS A 1 97 ? 5.491 -36.526 13.820 1.00 80.56 97 LYS A CA 1
ATOM 789 C C . LYS A 1 97 ? 6.710 -35.644 13.575 1.00 80.56 97 LYS A C 1
ATOM 791 O O . LYS A 1 97 ? 6.812 -34.525 14.060 1.00 80.56 97 LYS A O 1
ATOM 796 N N . SER A 1 98 ? 7.630 -36.107 12.726 1.00 80.31 98 SER A N 1
ATOM 797 C CA . SER A 1 98 ? 8.746 -35.273 12.258 1.00 80.31 98 SER A CA 1
ATOM 798 C C . SER A 1 98 ? 8.240 -34.235 11.246 1.00 80.31 98 SER A C 1
ATOM 800 O O . SER A 1 98 ? 8.281 -34.451 10.031 1.00 80.31 98 SER A O 1
ATOM 802 N N . VAL A 1 99 ? 7.731 -33.111 11.757 1.00 81.75 99 VAL A N 1
ATOM 803 C CA . VAL A 1 99 ? 7.218 -31.996 10.954 1.00 81.75 99 VAL A CA 1
ATOM 804 C C . VAL A 1 99 ? 8.375 -31.294 10.238 1.00 81.75 99 VAL A C 1
ATOM 806 O O . VAL A 1 99 ? 9.350 -30.853 10.852 1.00 81.75 99 VAL A O 1
ATOM 809 N N . ARG A 1 100 ? 8.260 -31.181 8.912 1.00 82.56 100 ARG A N 1
ATOM 810 C CA . ARG A 1 100 ? 9.238 -30.521 8.033 1.00 82.56 100 ARG A CA 1
ATOM 811 C C . ARG A 1 100 ? 8.610 -29.305 7.350 1.00 82.56 100 ARG A C 1
ATOM 813 O O . ARG A 1 100 ? 7.389 -29.269 7.201 1.00 82.56 100 ARG A O 1
ATOM 820 N N . PRO A 1 101 ? 9.418 -28.353 6.848 1.00 79.12 101 PRO A N 1
ATOM 821 C CA . PRO A 1 101 ? 8.904 -27.266 6.026 1.00 79.12 101 PRO A CA 1
ATOM 822 C C . PRO A 1 101 ? 8.046 -27.789 4.864 1.00 79.12 101 PRO A C 1
ATOM 824 O O . PRO A 1 101 ? 8.434 -28.727 4.165 1.00 79.12 101 PRO A O 1
ATOM 827 N N . LEU A 1 102 ? 6.886 -27.165 4.656 1.00 78.62 102 LEU A N 1
ATOM 828 C CA . LEU A 1 102 ? 5.856 -27.505 3.673 1.00 78.62 102 LEU A CA 1
ATOM 829 C C . LEU A 1 102 ? 5.200 -28.885 3.863 1.00 78.62 102 LEU A C 1
ATOM 831 O O . LEU A 1 102 ? 4.593 -29.375 2.900 1.00 78.62 102 LEU A O 1
ATOM 835 N N . SER A 1 103 ? 5.291 -29.498 5.050 1.00 84.44 103 SER A N 1
ATOM 836 C CA . SER A 1 103 ? 4.542 -30.720 5.376 1.00 84.44 103 SER A CA 1
ATOM 837 C C . SER A 1 103 ? 3.030 -30.466 5.448 1.00 84.44 103 SER A C 1
ATOM 839 O O . SER A 1 103 ? 2.576 -29.318 5.436 1.00 84.44 103 SER A O 1
ATOM 841 N N . ALA A 1 104 ? 2.238 -31.540 5.475 1.00 84.38 104 ALA A N 1
ATOM 842 C CA . ALA A 1 104 ? 0.782 -31.433 5.560 1.00 84.38 104 ALA A CA 1
ATOM 843 C C . ALA A 1 104 ? 0.354 -30.742 6.865 1.00 84.38 104 ALA A C 1
ATOM 845 O O . ALA A 1 104 ? -0.503 -29.865 6.840 1.00 84.38 104 ALA A O 1
ATOM 846 N N . GLU A 1 105 ? 1.037 -31.062 7.963 1.00 86.38 105 GLU A N 1
ATOM 847 C CA . GLU A 1 105 ? 0.833 -30.504 9.301 1.00 86.38 105 GLU A CA 1
ATOM 848 C C . GLU A 1 105 ? 1.076 -28.994 9.314 1.00 86.38 105 GLU A C 1
ATOM 850 O O . GLU A 1 105 ? 0.204 -28.235 9.730 1.00 86.38 105 GLU A O 1
ATOM 855 N N . GLN A 1 106 ? 2.217 -28.535 8.778 1.00 86.56 106 GLN A N 1
ATOM 856 C CA . GLN A 1 106 ? 2.492 -27.100 8.693 1.00 86.56 106 GLN A CA 1
ATOM 857 C C . GLN A 1 106 ? 1.444 -26.388 7.829 1.00 86.56 106 GLN A C 1
ATOM 859 O O . GLN A 1 106 ? 0.994 -25.301 8.178 1.00 86.56 106 GLN A O 1
ATOM 864 N N . ARG A 1 107 ? 1.049 -26.974 6.691 1.00 85.44 107 ARG A N 1
ATOM 865 C CA . ARG A 1 107 ? 0.049 -26.357 5.805 1.00 85.44 107 ARG A CA 1
ATOM 866 C C . ARG A 1 107 ? -1.322 -26.261 6.458 1.00 85.44 107 ARG A C 1
ATOM 868 O O . ARG A 1 107 ? -1.998 -25.267 6.223 1.00 85.44 107 ARG A O 1
ATOM 875 N N . ALA A 1 108 ? -1.707 -27.257 7.251 1.00 87.25 108 ALA A N 1
ATOM 876 C CA . ALA A 1 108 ? -2.955 -27.240 8.000 1.00 87.25 108 ALA A CA 1
ATOM 877 C C . ALA A 1 108 ? -2.935 -26.123 9.057 1.00 87.25 108 ALA A C 1
ATOM 879 O O . ALA A 1 108 ? -3.836 -25.288 9.076 1.00 87.25 108 ALA A O 1
ATOM 880 N N . VAL A 1 109 ? -1.861 -26.026 9.851 1.00 86.69 109 VAL A N 1
ATOM 881 C CA . VAL A 1 109 ? -1.695 -24.951 10.848 1.00 86.69 109 VAL A CA 1
ATOM 882 C C . VAL A 1 109 ? -1.683 -23.573 10.178 1.00 86.69 109 VAL A C 1
ATOM 884 O O . VAL A 1 109 ? -2.398 -22.665 10.592 1.00 86.69 109 VAL A O 1
ATOM 887 N N . LEU A 1 110 ? -0.928 -23.420 9.087 1.00 85.56 110 LEU A N 1
ATOM 888 C CA . LEU A 1 110 ? -0.870 -22.180 8.315 1.00 85.56 110 LEU A CA 1
ATOM 889 C C . LEU A 1 110 ? -2.229 -21.804 7.705 1.00 85.56 110 LEU A C 1
ATOM 891 O O . LEU A 1 110 ? -2.540 -20.621 7.605 1.00 85.56 110 LEU A O 1
ATOM 895 N N . ALA A 1 111 ? -3.028 -22.782 7.268 1.00 86.06 111 ALA A N 1
ATOM 896 C CA . ALA A 1 111 ? -4.371 -22.524 6.760 1.00 86.06 111 ALA A CA 1
ATOM 897 C C . ALA A 1 111 ? -5.259 -21.918 7.851 1.00 86.06 111 ALA A C 1
ATOM 899 O O . ALA A 1 111 ? -5.923 -20.923 7.579 1.00 86.06 111 ALA A O 1
ATOM 900 N N . LYS A 1 112 ? -5.179 -22.434 9.086 1.00 86.94 112 LYS A N 1
ATOM 901 C CA . LYS A 1 112 ? -5.914 -21.878 10.227 1.00 86.94 112 LYS A CA 1
ATOM 902 C C . LYS A 1 112 ? -5.464 -20.459 10.574 1.00 86.94 112 LYS A C 1
ATOM 904 O O . LYS A 1 112 ? -6.286 -19.568 10.739 1.00 86.94 112 LYS A O 1
ATOM 909 N N . ILE A 1 113 ? -4.154 -20.220 10.589 1.00 85.50 113 ILE A N 1
ATOM 910 C CA . ILE A 1 113 ? -3.576 -18.884 10.802 1.00 85.50 113 ILE A CA 1
ATOM 911 C C . ILE A 1 113 ? -4.060 -17.885 9.730 1.00 85.50 113 ILE A C 1
ATOM 913 O O . ILE A 1 113 ? -4.352 -16.727 10.028 1.00 85.50 113 ILE A O 1
ATOM 917 N N . ARG A 1 114 ? -4.202 -18.338 8.478 1.00 85.38 114 ARG A N 1
ATOM 918 C CA . ARG A 1 114 ? -4.679 -17.515 7.355 1.00 85.38 114 ARG A CA 1
ATOM 919 C C . ARG A 1 114 ? -6.156 -17.155 7.402 1.00 85.38 114 ARG A C 1
ATOM 921 O O . ARG A 1 114 ? -6.534 -16.209 6.716 1.00 85.38 114 ARG A O 1
ATOM 928 N N . GLU A 1 115 ? -6.974 -17.870 8.171 1.00 84.38 115 GLU A N 1
ATOM 929 C CA . GLU A 1 115 ? -8.363 -17.461 8.415 1.00 84.38 115 GLU A CA 1
ATOM 930 C C . GLU A 1 115 ? -8.413 -16.112 9.141 1.00 84.38 115 GLU A C 1
ATOM 932 O O . GLU A 1 115 ? -9.293 -15.304 8.864 1.00 84.38 115 GLU A O 1
ATOM 937 N N . VAL A 1 116 ? -7.433 -15.848 10.015 1.00 80.88 116 VAL A N 1
ATOM 938 C CA . VAL A 1 116 ? -7.322 -14.589 10.763 1.00 80.88 116 VAL A CA 1
ATOM 939 C C . VAL A 1 116 ? -6.494 -13.556 10.006 1.00 80.88 116 VAL A C 1
ATOM 941 O O . VAL A 1 116 ? -6.901 -12.404 9.889 1.00 80.88 116 VAL A O 1
ATOM 944 N N . ASN A 1 117 ? -5.338 -13.950 9.463 1.00 78.44 117 ASN A N 1
ATOM 945 C CA . ASN A 1 117 ? -4.489 -13.055 8.680 1.00 78.44 117 ASN A CA 1
ATOM 946 C C . ASN A 1 117 ? -4.133 -13.687 7.320 1.00 78.44 117 ASN A C 1
ATOM 948 O O . ASN A 1 117 ? -3.142 -14.421 7.201 1.00 78.44 117 ASN A O 1
ATOM 952 N N . PRO A 1 118 ? -4.914 -13.380 6.266 1.00 78.06 118 PRO A N 1
ATOM 953 C CA . PRO A 1 118 ? -4.734 -13.951 4.929 1.00 78.06 118 PRO A CA 1
ATOM 954 C C . PRO A 1 118 ? -3.375 -13.644 4.288 1.00 78.06 118 PRO A C 1
ATOM 956 O O . PRO A 1 118 ? -2.936 -14.348 3.367 1.00 78.06 118 PRO A O 1
ATOM 959 N N . ASP A 1 119 ? -2.696 -12.593 4.754 1.00 73.06 119 ASP A N 1
ATOM 960 C CA . ASP A 1 119 ? -1.434 -12.145 4.183 1.00 73.06 119 ASP A CA 1
ATOM 961 C C . ASP A 1 119 ? -0.230 -12.961 4.677 1.00 73.06 119 ASP A C 1
ATOM 963 O O . ASP A 1 119 ? 0.804 -12.952 3.993 1.00 73.06 119 ASP A O 1
ATOM 967 N N . ILE A 1 120 ? -0.377 -13.759 5.750 1.00 75.56 120 ILE A N 1
ATOM 968 C CA . ILE A 1 120 ? 0.689 -14.615 6.292 1.00 75.56 120 ILE A CA 1
ATOM 969 C C . ILE A 1 120 ? 1.166 -15.636 5.249 1.00 75.56 120 ILE A C 1
ATOM 971 O O . ILE A 1 120 ? 0.435 -16.481 4.705 1.00 75.56 120 ILE A O 1
ATOM 975 N N . LEU A 1 121 ? 2.464 -15.558 4.967 1.00 67.69 121 LEU A N 1
ATOM 976 C CA . LEU A 1 121 ? 3.192 -16.492 4.121 1.00 67.69 121 LEU A CA 1
ATOM 977 C C . LEU A 1 121 ? 4.095 -17.371 4.991 1.00 67.69 121 LEU A C 1
ATOM 979 O O . LEU A 1 121 ? 4.686 -16.857 5.936 1.00 67.69 121 LEU A O 1
ATOM 983 N N . PRO A 1 122 ? 4.320 -18.646 4.620 1.00 63.75 122 PRO A N 1
ATOM 984 C CA . PRO A 1 122 ? 5.203 -19.527 5.385 1.00 63.75 122 PRO A CA 1
ATOM 985 C C . PRO A 1 122 ? 6.650 -19.009 5.476 1.00 63.75 122 PRO A C 1
ATOM 987 O O . PRO A 1 122 ? 7.397 -19.418 6.353 1.00 63.75 122 PRO A O 1
ATOM 990 N N . SER A 1 123 ? 7.059 -18.110 4.574 1.00 57.59 123 SER A N 1
ATOM 991 C CA . SER A 1 123 ? 8.370 -17.449 4.580 1.00 57.59 123 SER A CA 1
ATOM 992 C C . SER A 1 123 ? 8.426 -16.150 5.400 1.00 57.59 123 SER A C 1
ATOM 994 O O . SER A 1 123 ? 9.498 -15.568 5.516 1.00 57.59 123 SER A O 1
ATOM 996 N N . GLN A 1 124 ? 7.289 -15.646 5.890 1.00 58.03 124 GLN A N 1
ATOM 997 C CA . GLN A 1 124 ? 7.161 -14.389 6.652 1.00 58.03 124 GLN A CA 1
ATOM 998 C C . GLN A 1 124 ? 6.423 -14.587 7.986 1.00 58.03 124 GLN A C 1
ATOM 1000 O O . GLN A 1 124 ? 5.990 -13.630 8.609 1.00 58.03 124 GLN A O 1
ATOM 1005 N N . ASP A 1 125 ? 6.306 -15.837 8.413 1.00 61.44 125 ASP A N 1
ATOM 1006 C CA . ASP A 1 125 ? 5.557 -16.317 9.576 1.00 61.44 125 ASP A CA 1
ATOM 1007 C C . ASP A 1 125 ? 6.244 -16.024 10.923 1.00 61.44 125 ASP A C 1
ATOM 1009 O O . ASP A 1 125 ? 5.828 -16.465 11.980 1.00 61.44 125 ASP A O 1
ATOM 1013 N N . SER A 1 126 ? 7.381 -15.334 10.907 1.00 56.62 126 SER A N 1
ATOM 1014 C CA . SER A 1 126 ? 8.181 -15.079 12.110 1.00 56.62 126 SER A CA 1
ATOM 1015 C C . SER A 1 126 ? 7.777 -13.775 12.810 1.00 56.62 126 SER A C 1
ATOM 1017 O O . SER A 1 126 ? 8.641 -12.977 13.171 1.00 56.62 126 SER A O 1
ATOM 1019 N N . GLY A 1 127 ? 6.475 -13.520 12.955 1.00 59.88 127 GLY A N 1
ATOM 1020 C CA . GLY A 1 127 ? 5.938 -12.298 13.555 1.00 59.88 127 GLY A CA 1
ATOM 1021 C C . GLY A 1 127 ? 4.561 -12.517 14.176 1.00 59.88 127 GLY A C 1
ATOM 1022 O O . GLY A 1 127 ? 3.890 -13.493 13.863 1.00 59.88 127 GLY A O 1
ATOM 1023 N N . ALA A 1 128 ? 4.149 -11.609 15.065 1.00 64.06 128 ALA A N 1
ATOM 1024 C CA . ALA A 1 128 ? 2.853 -11.685 15.742 1.00 64.06 128 ALA A CA 1
ATOM 1025 C C . ALA A 1 128 ? 1.693 -11.756 14.732 1.00 64.06 128 ALA A C 1
ATOM 1027 O O . ALA A 1 128 ? 1.699 -11.021 13.739 1.00 64.06 128 ALA A O 1
ATOM 1028 N N . LEU A 1 129 ? 0.680 -12.582 15.013 1.00 65.50 129 LEU A N 1
ATOM 1029 C CA . LEU A 1 129 ? -0.477 -12.845 14.141 1.00 65.50 129 LEU A CA 1
ATOM 1030 C C . LEU A 1 129 ? -1.120 -11.576 13.557 1.00 65.50 129 LEU A C 1
ATOM 1032 O O . LEU A 1 129 ? -1.484 -11.544 12.382 1.00 65.50 129 LEU A O 1
ATOM 1036 N N . HIS A 1 130 ? -1.227 -10.517 14.361 1.00 70.56 130 HIS A N 1
ATOM 1037 C CA . HIS A 1 130 ? -1.874 -9.258 13.973 1.00 70.56 130 HIS A CA 1
ATOM 1038 C C . HIS A 1 130 ? -0.928 -8.217 13.371 1.00 70.56 130 HIS A C 1
ATOM 1040 O O . HIS A 1 130 ? -1.369 -7.124 13.006 1.00 70.56 130 HIS A O 1
ATOM 1046 N N . SER A 1 131 ? 0.364 -8.527 13.268 1.00 79.06 131 SER A N 1
ATOM 1047 C CA . SER A 1 131 ? 1.325 -7.616 12.661 1.00 79.06 131 SER A CA 1
ATOM 1048 C C . SER A 1 131 ? 1.088 -7.494 11.156 1.00 79.06 131 SER A C 1
ATOM 1050 O O . SER A 1 131 ? 0.758 -8.452 10.453 1.00 79.06 131 SER A O 1
ATOM 1052 N N . TYR A 1 132 ? 1.244 -6.274 10.656 1.00 85.38 132 TYR A N 1
ATOM 1053 C CA . TYR A 1 132 ? 1.154 -5.967 9.243 1.00 85.38 132 TYR A CA 1
ATOM 1054 C C . TYR A 1 132 ? 2.287 -6.640 8.471 1.00 85.38 132 TYR A C 1
ATOM 1056 O O . TYR A 1 132 ? 3.465 -6.526 8.827 1.00 85.38 132 TYR A O 1
ATOM 1064 N N . ILE A 1 133 ? 1.929 -7.266 7.350 1.00 83.69 133 ILE A N 1
ATOM 1065 C CA . ILE A 1 133 ? 2.870 -7.944 6.464 1.00 83.69 133 ILE A CA 1
ATOM 1066 C C . ILE A 1 133 ? 2.918 -7.199 5.139 1.00 83.69 133 ILE A C 1
ATOM 1068 O O . ILE A 1 133 ? 1.956 -7.170 4.374 1.00 83.69 133 ILE A O 1
ATOM 1072 N N . SER A 1 134 ? 4.084 -6.624 4.844 1.00 86.88 134 SER A N 1
ATOM 1073 C CA . SER A 1 134 ? 4.317 -5.917 3.588 1.00 86.88 134 SER A CA 1
ATOM 1074 C C . SER A 1 134 ? 4.131 -6.858 2.386 1.00 86.88 134 SER A C 1
ATOM 1076 O O . SER A 1 134 ? 4.799 -7.904 2.332 1.00 86.88 134 SER A O 1
ATOM 1078 N N . PRO A 1 135 ? 3.322 -6.492 1.379 1.00 88.62 135 PRO A N 1
ATOM 1079 C CA . PRO A 1 135 ? 3.136 -7.305 0.184 1.00 88.62 135 PRO A CA 1
ATOM 1080 C C . PRO A 1 135 ? 4.432 -7.367 -0.642 1.00 88.62 135 PRO A C 1
ATOM 1082 O O . PRO A 1 135 ? 5.000 -6.345 -1.019 1.00 88.62 135 PRO A O 1
ATOM 1085 N N . LYS A 1 136 ? 4.902 -8.583 -0.942 1.00 83.69 136 LYS A N 1
ATOM 1086 C CA . LYS A 1 136 ? 6.116 -8.813 -1.751 1.00 83.69 136 LYS A CA 1
ATOM 1087 C C . LYS A 1 136 ? 5.819 -9.043 -3.234 1.00 83.69 136 LYS A C 1
ATOM 1089 O O . LYS A 1 136 ? 6.674 -8.776 -4.070 1.00 83.69 136 LYS A O 1
ATOM 1094 N N . SER A 1 137 ? 4.644 -9.583 -3.563 1.00 89.31 137 SER A N 1
ATOM 1095 C CA . SER A 1 137 ? 4.287 -9.918 -4.943 1.00 89.31 137 SER A CA 1
ATOM 1096 C C . SER A 1 137 ? 3.575 -8.755 -5.646 1.00 89.31 137 SER A C 1
ATOM 1098 O O . SER A 1 137 ? 2.674 -8.157 -5.047 1.00 89.31 137 SER A O 1
ATOM 1100 N N . PRO A 1 138 ? 3.897 -8.470 -6.925 1.00 88.56 138 PRO A N 1
ATOM 1101 C CA . PRO A 1 138 ? 3.225 -7.431 -7.707 1.00 88.56 138 PRO A CA 1
ATOM 1102 C C . PRO A 1 138 ? 1.701 -7.573 -7.709 1.00 88.56 138 PRO A C 1
ATOM 1104 O O . PRO A 1 138 ? 1.003 -6.595 -7.466 1.00 88.56 138 PRO A O 1
ATOM 1107 N N . SER A 1 139 ? 1.175 -8.793 -7.855 1.00 90.88 139 SER A N 1
ATOM 1108 C CA . SER A 1 139 ? -0.271 -9.056 -7.851 1.00 90.88 139 SER A CA 1
ATOM 1109 C C . SER A 1 139 ? -0.956 -8.638 -6.540 1.00 90.88 139 SER A C 1
ATOM 1111 O O . SER A 1 139 ? -2.058 -8.092 -6.568 1.00 90.88 139 SER A O 1
ATOM 1113 N N . ARG A 1 140 ? -0.310 -8.845 -5.378 1.00 90.56 140 ARG A N 1
ATOM 1114 C CA . ARG A 1 140 ? -0.852 -8.408 -4.074 1.00 90.56 140 ARG A CA 1
ATOM 1115 C C . ARG A 1 140 ? -0.775 -6.895 -3.907 1.00 90.56 140 ARG A C 1
ATOM 1117 O O . ARG A 1 140 ? -1.705 -6.301 -3.371 1.00 90.56 140 ARG A O 1
ATOM 1124 N N . ILE A 1 141 ? 0.307 -6.275 -4.379 1.00 93.50 141 ILE A N 1
ATOM 1125 C CA . ILE A 1 141 ? 0.450 -4.814 -4.359 1.00 93.50 141 ILE A CA 1
ATOM 1126 C C . ILE A 1 141 ? -0.639 -4.179 -5.232 1.00 93.50 141 ILE A C 1
ATOM 1128 O O . ILE A 1 141 ? -1.302 -3.247 -4.795 1.00 93.50 141 ILE A O 1
ATOM 1132 N N . ILE A 1 142 ? -0.886 -4.725 -6.426 1.00 93.56 142 ILE A N 1
ATOM 1133 C CA . ILE A 1 142 ? -1.958 -4.279 -7.326 1.00 93.56 142 ILE A CA 1
ATOM 1134 C C . ILE A 1 142 ? -3.327 -4.409 -6.656 1.00 93.56 142 ILE A C 1
ATOM 1136 O O . ILE A 1 142 ? -4.122 -3.475 -6.732 1.00 93.56 142 ILE A O 1
ATOM 1140 N N . LYS A 1 143 ? -3.591 -5.521 -5.956 1.00 93.12 143 LYS A N 1
ATOM 1141 C CA . LYS A 1 143 ? -4.828 -5.683 -5.184 1.00 93.12 143 LYS A CA 1
ATOM 1142 C C . LYS A 1 143 ? -4.987 -4.558 -4.154 1.00 93.12 143 LYS A C 1
ATOM 1144 O O . LYS A 1 143 ? -6.002 -3.879 -4.178 1.00 93.12 143 LYS A O 1
ATOM 1149 N N . LYS A 1 144 ? -3.958 -4.285 -3.345 1.00 93.44 144 LYS A N 1
ATOM 1150 C CA . LYS A 1 144 ? -3.982 -3.188 -2.360 1.00 93.44 144 LYS A CA 1
ATOM 1151 C C . LYS A 1 144 ? -4.145 -1.807 -3.004 1.00 93.44 144 LYS A C 1
ATOM 1153 O O . LYS A 1 144 ? -4.857 -0.970 -2.464 1.00 93.44 144 LYS A O 1
ATOM 1158 N N . ILE A 1 145 ? -3.550 -1.565 -4.178 1.00 94.88 145 ILE A N 1
ATOM 1159 C CA . ILE A 1 145 ? -3.800 -0.336 -4.951 1.00 94.88 145 ILE A CA 1
ATOM 1160 C C . ILE A 1 145 ? -5.272 -0.251 -5.354 1.00 94.88 145 ILE A C 1
ATOM 1162 O O . ILE A 1 145 ? -5.871 0.811 -5.218 1.00 94.88 145 ILE A O 1
ATOM 1166 N N . ASN A 1 146 ? -5.864 -1.340 -5.840 1.00 94.88 146 ASN A N 1
ATOM 1167 C CA . ASN A 1 146 ? -7.265 -1.360 -6.255 1.00 94.88 146 ASN A CA 1
ATOM 1168 C C . ASN A 1 146 ? -8.214 -1.163 -5.073 1.00 94.88 146 ASN A C 1
ATOM 1170 O O . ASN A 1 146 ? -9.134 -0.360 -5.192 1.00 94.88 146 ASN A O 1
ATOM 1174 N N . ASP A 1 147 ? -7.948 -1.819 -3.945 1.00 93.50 147 ASP A N 1
ATOM 1175 C CA . ASP A 1 147 ? -8.726 -1.674 -2.711 1.00 93.50 147 ASP A CA 1
ATOM 1176 C C . ASP A 1 147 ? -8.642 -0.229 -2.188 1.00 93.50 147 ASP A C 1
ATOM 1178 O O . ASP A 1 147 ? -9.651 0.370 -1.818 1.00 93.50 147 ASP A O 1
ATOM 1182 N N . ALA A 1 148 ? -7.452 0.380 -2.252 1.00 93.31 148 ALA A N 1
ATOM 1183 C CA . ALA A 1 148 ? -7.248 1.752 -1.818 1.00 93.31 148 ALA A CA 1
ATOM 1184 C C . ALA A 1 148 ? -7.835 2.785 -2.789 1.00 93.31 148 ALA A C 1
ATOM 1186 O O . ALA A 1 148 ? -8.390 3.766 -2.322 1.00 93.31 148 ALA A O 1
ATOM 1187 N N . THR A 1 149 ? -7.708 2.624 -4.112 1.00 92.19 149 THR A N 1
ATOM 1188 C CA . THR A 1 149 ? -7.989 3.689 -5.108 1.00 92.19 149 THR A CA 1
ATOM 1189 C C . THR A 1 149 ? -9.254 3.478 -5.941 1.00 92.19 149 THR A C 1
ATOM 1191 O O . THR A 1 149 ? -9.757 4.437 -6.520 1.00 92.19 149 THR A O 1
ATOM 1194 N N . GLY A 1 150 ? -9.753 2.244 -6.047 1.00 90.56 150 GLY A N 1
ATOM 1195 C CA . GLY A 1 150 ? -10.871 1.882 -6.922 1.00 90.56 150 GLY A CA 1
ATOM 1196 C C . GLY A 1 150 ? -10.534 1.804 -8.419 1.00 90.56 150 GLY A C 1
ATOM 1197 O O . GLY A 1 150 ? -11.445 1.733 -9.237 1.00 90.56 150 GLY A O 1
ATOM 1198 N N . LEU A 1 151 ? -9.252 1.819 -8.812 1.00 87.38 151 LEU A N 1
ATOM 1199 C CA . LEU A 1 151 ? -8.841 1.903 -10.226 1.00 87.38 151 LEU A CA 1
ATOM 1200 C C . LEU A 1 151 ? -9.021 0.614 -11.048 1.00 87.38 151 LEU A C 1
ATOM 1202 O O . LEU A 1 151 ? -9.019 0.687 -12.275 1.00 87.38 151 LEU A O 1
ATOM 1206 N N . GLY A 1 152 ? -9.134 -0.556 -10.411 1.00 88.88 152 GLY A N 1
ATOM 1207 C CA . GLY A 1 152 ? -9.339 -1.833 -11.112 1.00 88.88 152 GLY A CA 1
ATOM 1208 C C . GLY A 1 152 ? -8.194 -2.229 -12.058 1.00 88.88 152 GLY A C 1
ATOM 1209 O O . GLY A 1 152 ? -8.428 -2.690 -13.170 1.00 88.88 152 GLY A O 1
ATOM 1210 N N . LEU A 1 153 ? -6.942 -2.024 -11.646 1.00 88.44 153 LEU A N 1
ATOM 1211 C CA . LEU A 1 153 ? -5.750 -2.376 -12.416 1.00 88.44 153 LEU A CA 1
ATOM 1212 C C . LEU A 1 153 ? -5.612 -3.898 -12.586 1.00 88.44 153 LEU A C 1
ATOM 1214 O O . LEU A 1 153 ? -5.685 -4.651 -11.615 1.00 88.44 153 LEU A O 1
ATOM 1218 N N . GLU A 1 154 ? -5.325 -4.331 -13.815 1.00 88.94 154 GLU A N 1
ATOM 1219 C CA . GLU A 1 154 ? -5.087 -5.732 -14.180 1.00 88.94 154 GLU A CA 1
ATOM 1220 C C . GLU A 1 154 ? -3.617 -5.961 -14.551 1.00 88.94 154 GLU A C 1
ATOM 1222 O O . GLU A 1 154 ? -3.113 -5.330 -15.482 1.00 88.94 154 GLU A O 1
ATOM 1227 N N . GLU A 1 155 ? -2.946 -6.909 -13.887 1.00 84.75 155 GLU A N 1
ATOM 1228 C CA . GLU A 1 155 ? -1.504 -7.180 -14.042 1.00 84.75 155 GLU A CA 1
ATOM 1229 C C . GLU A 1 155 ? -1.061 -7.368 -15.503 1.00 84.75 155 GLU A C 1
ATOM 1231 O O . GLU A 1 155 ? -0.069 -6.782 -15.933 1.00 84.75 155 GLU A O 1
ATOM 1236 N N . ALA A 1 156 ? -1.844 -8.101 -16.300 1.00 86.00 156 ALA A N 1
ATOM 1237 C CA . ALA A 1 156 ? -1.547 -8.372 -17.708 1.00 86.00 156 ALA A CA 1
ATOM 1238 C C . ALA A 1 156 ? -1.594 -7.124 -18.612 1.00 86.00 156 ALA A C 1
ATOM 1240 O O . ALA A 1 156 ? -1.023 -7.132 -19.701 1.00 86.00 156 ALA A O 1
ATOM 1241 N N . ARG A 1 157 ? -2.281 -6.059 -18.181 1.00 87.19 157 ARG A N 1
ATOM 1242 C CA . ARG A 1 157 ? -2.480 -4.820 -18.949 1.00 87.19 157 ARG A CA 1
ATOM 1243 C C . ARG A 1 157 ? -1.638 -3.651 -18.428 1.00 87.19 157 ARG A C 1
ATOM 1245 O O . ARG A 1 157 ? -1.796 -2.524 -18.901 1.00 87.19 157 ARG A O 1
ATOM 1252 N N . LEU A 1 158 ? -0.750 -3.874 -17.453 1.00 85.06 158 LEU A N 1
ATOM 1253 C CA . LEU A 1 158 ? 0.084 -2.807 -16.901 1.00 85.06 158 LEU A CA 1
ATOM 1254 C C . LEU A 1 158 ? 1.187 -2.370 -17.882 1.00 85.06 158 LEU A C 1
ATOM 1256 O O . LEU A 1 158 ? 1.990 -3.173 -18.347 1.00 85.06 158 LEU A O 1
ATOM 1260 N N . ASN A 1 159 ? 1.286 -1.058 -18.112 1.00 85.94 159 ASN A N 1
ATOM 1261 C CA . ASN A 1 159 ? 2.427 -0.438 -18.794 1.00 85.94 159 ASN A CA 1
ATOM 1262 C C . ASN A 1 159 ? 3.696 -0.518 -17.914 1.00 85.94 159 ASN A C 1
ATOM 1264 O O . ASN A 1 159 ? 3.600 -0.429 -16.689 1.00 85.94 159 ASN A O 1
ATOM 1268 N N . ARG A 1 160 ? 4.888 -0.578 -18.525 1.00 84.75 160 ARG A N 1
ATOM 1269 C CA . ARG A 1 160 ? 6.198 -0.631 -17.849 1.00 84.75 160 ARG A CA 1
ATOM 1270 C C . ARG A 1 160 ? 6.382 0.463 -16.797 1.00 84.75 160 ARG A C 1
ATOM 1272 O O . ARG A 1 160 ? 6.898 0.194 -15.722 1.00 84.75 160 ARG A O 1
ATOM 1279 N N . GLN A 1 161 ? 5.915 1.682 -17.064 1.00 83.62 161 GLN A N 1
ATOM 1280 C CA . GLN A 1 161 ? 5.962 2.772 -16.078 1.00 83.62 161 GLN A CA 1
ATOM 1281 C C . GLN A 1 161 ? 5.152 2.445 -14.817 1.00 83.62 161 GLN A C 1
ATOM 1283 O O . GLN A 1 161 ? 5.649 2.604 -13.708 1.00 83.62 161 GLN A O 1
ATOM 1288 N N . LYS A 1 162 ? 3.929 1.925 -14.981 1.00 86.88 162 LYS A N 1
ATOM 1289 C CA . LYS A 1 162 ? 3.082 1.526 -13.851 1.00 86.88 162 LYS A CA 1
ATOM 1290 C C . LYS A 1 162 ? 3.664 0.318 -13.110 1.00 86.88 162 LYS A C 1
ATOM 1292 O O . LYS A 1 162 ? 3.514 0.244 -11.899 1.00 86.88 162 LYS A O 1
ATOM 1297 N N . GLN A 1 163 ? 4.352 -0.595 -13.800 1.00 88.44 163 GLN A N 1
ATOM 1298 C CA . GLN A 1 163 ? 5.052 -1.713 -13.152 1.00 88.44 163 GLN A CA 1
ATOM 1299 C C . GLN A 1 163 ? 6.157 -1.205 -12.216 1.00 88.44 163 GLN A C 1
ATOM 1301 O O . GLN A 1 163 ? 6.201 -1.606 -11.057 1.00 88.44 163 GLN A O 1
ATOM 1306 N N . VAL A 1 164 ? 6.969 -0.242 -12.671 1.00 89.81 164 VAL A N 1
ATOM 1307 C CA . VAL A 1 164 ? 7.987 0.406 -11.824 1.00 89.81 164 VAL A CA 1
ATOM 1308 C C . VAL A 1 164 ? 7.344 1.081 -10.609 1.00 89.81 164 VAL A C 1
ATOM 1310 O O . VAL A 1 164 ? 7.852 0.965 -9.496 1.00 89.81 164 VAL A O 1
ATOM 1313 N N . CYS A 1 165 ? 6.205 1.751 -10.795 1.00 91.50 165 CYS A N 1
ATOM 1314 C CA . CYS A 1 165 ? 5.444 2.341 -9.696 1.00 91.50 165 CYS A CA 1
ATOM 1315 C C . CYS A 1 165 ? 4.990 1.294 -8.660 1.00 91.50 165 CYS A C 1
ATOM 1317 O O . CYS A 1 165 ? 5.179 1.496 -7.462 1.00 91.50 165 CYS A O 1
ATOM 1319 N N . VAL A 1 166 ? 4.461 0.150 -9.111 1.00 93.12 166 VAL A N 1
ATOM 1320 C CA . VAL A 1 166 ? 4.047 -0.972 -8.246 1.00 93.12 166 VAL A CA 1
ATOM 1321 C C . VAL A 1 166 ? 5.234 -1.529 -7.451 1.00 93.12 166 VAL A C 1
ATOM 1323 O O . VAL A 1 166 ? 5.132 -1.719 -6.239 1.00 93.12 166 VAL A O 1
ATOM 1326 N N . GLU A 1 167 ? 6.382 -1.745 -8.093 1.00 91.44 167 GLU A N 1
ATOM 1327 C CA . GL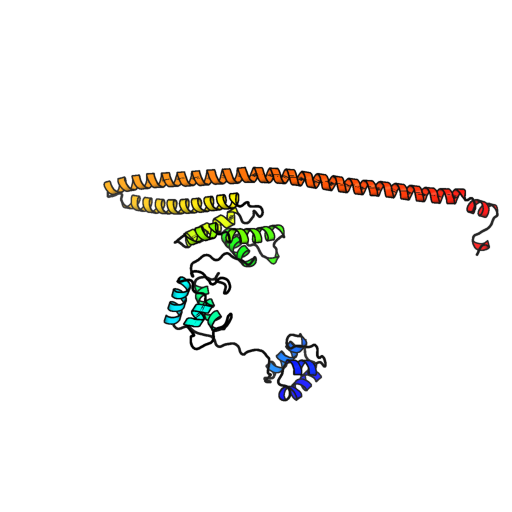U A 1 167 ? 7.599 -2.230 -7.425 1.00 91.44 167 GLU A CA 1
ATOM 1328 C C . GLU A 1 167 ? 8.114 -1.243 -6.365 1.00 91.44 167 GLU A C 1
ATOM 1330 O O . GLU A 1 167 ? 8.481 -1.629 -5.246 1.00 91.44 167 GLU A O 1
ATOM 1335 N N . LYS A 1 168 ? 8.111 0.054 -6.694 1.00 92.94 168 LYS A N 1
ATOM 1336 C CA . LYS A 1 168 ? 8.513 1.119 -5.767 1.00 92.94 168 LYS A CA 1
ATOM 1337 C C . LYS A 1 168 ? 7.555 1.238 -4.591 1.00 92.94 168 LYS A C 1
ATOM 1339 O O . LYS A 1 168 ? 8.023 1.336 -3.457 1.00 92.94 168 LYS A O 1
ATOM 1344 N N . LEU A 1 169 ? 6.248 1.130 -4.822 1.00 94.81 169 LEU A N 1
ATOM 1345 C CA . LEU A 1 169 ? 5.266 1.084 -3.743 1.00 94.81 169 LEU A CA 1
ATOM 1346 C C . LEU A 1 169 ? 5.525 -0.099 -2.801 1.00 94.81 169 LEU A C 1
ATOM 1348 O O . LEU A 1 169 ? 5.551 0.095 -1.590 1.00 94.81 169 LEU A O 1
ATOM 1352 N N . GLY A 1 170 ? 5.793 -1.299 -3.328 1.00 93.31 170 GLY A N 1
ATOM 1353 C CA . GLY A 1 170 ? 6.135 -2.466 -2.502 1.00 93.31 170 GLY A CA 1
ATOM 1354 C C . GLY A 1 170 ? 7.358 -2.232 -1.606 1.00 93.31 170 GLY A C 1
ATOM 1355 O O . GLY A 1 170 ? 7.381 -2.639 -0.441 1.00 93.31 170 GLY A O 1
ATOM 1356 N N . THR A 1 171 ? 8.354 -1.504 -2.119 1.00 92.88 171 THR A N 1
ATOM 1357 C CA . THR A 1 171 ? 9.529 -1.085 -1.336 1.00 92.88 171 THR A CA 1
ATOM 1358 C C . THR A 1 171 ? 9.139 -0.097 -0.233 1.00 92.88 171 THR A C 1
ATOM 1360 O O . THR A 1 171 ? 9.567 -0.252 0.910 1.00 92.88 171 THR A O 1
ATOM 1363 N N . ASN A 1 172 ? 8.280 0.876 -0.543 1.00 93.44 172 ASN A N 1
ATOM 1364 C CA . ASN A 1 172 ? 7.820 1.892 0.406 1.00 93.44 172 ASN A CA 1
ATOM 1365 C C . ASN A 1 172 ? 6.939 1.304 1.522 1.00 93.44 172 ASN A C 1
ATOM 1367 O O . ASN A 1 172 ? 7.112 1.672 2.681 1.00 93.44 172 ASN A O 1
ATOM 1371 N N . LEU A 1 173 ? 6.062 0.344 1.209 1.00 93.19 173 LEU A N 1
ATOM 1372 C CA . LEU A 1 173 ? 5.258 -0.393 2.200 1.00 93.19 173 LEU A CA 1
ATOM 1373 C C . LEU A 1 173 ? 6.118 -1.293 3.103 1.00 93.19 173 LEU A C 1
ATOM 1375 O O . LEU A 1 173 ? 5.729 -1.623 4.220 1.00 93.19 173 LEU A O 1
ATOM 1379 N N . SER A 1 174 ? 7.310 -1.675 2.639 1.00 91.31 174 SER A N 1
ATOM 1380 C CA . SER A 1 174 ? 8.295 -2.423 3.431 1.00 91.31 174 SER A CA 1
ATOM 1381 C C . SER A 1 174 ? 9.188 -1.518 4.297 1.00 91.31 174 SER A C 1
ATOM 1383 O O . SER A 1 174 ? 10.107 -2.011 4.952 1.00 91.31 174 SER A O 1
ATOM 1385 N N . ASN A 1 175 ? 8.975 -0.196 4.295 1.00 92.56 175 ASN A N 1
ATOM 1386 C CA . ASN A 1 175 ? 9.795 0.752 5.046 1.00 92.56 175 ASN A CA 1
ATOM 1387 C C . ASN A 1 175 ? 9.636 0.547 6.564 1.00 92.56 175 ASN A C 1
ATOM 1389 O O . ASN A 1 175 ? 8.523 0.468 7.080 1.00 92.56 175 ASN A O 1
ATOM 1393 N N . SER A 1 176 ? 10.747 0.532 7.305 1.00 90.56 176 SER A N 1
ATOM 1394 C CA . SER A 1 176 ? 10.747 0.285 8.755 1.00 90.56 176 SER A CA 1
ATOM 1395 C C . SER A 1 176 ? 9.887 1.273 9.549 1.00 90.56 176 SER A C 1
ATOM 1397 O O . SER A 1 176 ? 9.224 0.884 10.512 1.00 90.56 176 SER A O 1
ATOM 1399 N N . ARG A 1 177 ? 9.848 2.546 9.138 1.00 92.00 177 ARG A N 1
ATOM 1400 C CA . ARG A 1 177 ? 8.998 3.561 9.764 1.00 92.00 177 ARG A CA 1
ATOM 1401 C C . ARG A 1 177 ? 7.527 3.315 9.449 1.00 92.00 177 ARG A C 1
ATOM 1403 O O . ARG A 1 177 ? 6.720 3.421 10.365 1.00 92.00 177 ARG A O 1
ATOM 1410 N N . PHE A 1 178 ? 7.190 2.967 8.204 1.00 94.50 178 PHE A N 1
ATOM 1411 C CA . PHE A 1 178 ? 5.823 2.589 7.825 1.00 94.50 178 PHE A CA 1
ATOM 1412 C C . PHE A 1 178 ? 5.338 1.417 8.689 1.00 94.50 178 PHE A C 1
ATOM 1414 O O . PHE A 1 178 ? 4.322 1.546 9.366 1.00 94.50 178 PHE A O 1
ATOM 1421 N N . LEU A 1 179 ? 6.132 0.341 8.771 1.00 91.69 179 LEU A N 1
ATOM 1422 C CA . LEU A 1 179 ? 5.829 -0.849 9.574 1.00 91.69 179 LEU A CA 1
ATOM 1423 C C . LEU A 1 179 ? 5.629 -0.524 11.060 1.00 91.69 179 LEU A C 1
ATOM 1425 O O . LEU A 1 179 ? 4.707 -1.033 11.690 1.00 91.69 179 LEU A O 1
ATOM 1429 N N . LYS A 1 180 ? 6.463 0.348 11.635 1.00 90.50 180 LYS A N 1
ATOM 1430 C CA . LYS A 1 180 ? 6.310 0.759 13.037 1.00 90.50 180 LYS A CA 1
ATOM 1431 C C . LYS A 1 180 ? 5.030 1.562 13.272 1.00 90.50 180 LYS A C 1
ATOM 1433 O O . LYS A 1 180 ? 4.430 1.443 14.328 1.00 90.50 180 LYS A O 1
ATOM 1438 N N . ILE A 1 181 ? 4.631 2.404 12.321 1.00 91.50 181 ILE A N 1
ATOM 1439 C CA . ILE A 1 181 ? 3.431 3.236 12.457 1.00 91.50 181 ILE A CA 1
ATOM 1440 C C . ILE A 1 181 ? 2.175 2.381 12.328 1.00 91.50 181 ILE A C 1
ATOM 1442 O O . ILE A 1 181 ? 1.326 2.433 13.209 1.00 91.50 181 ILE A O 1
ATOM 1446 N N . ILE A 1 182 ? 2.082 1.577 11.268 1.00 92.31 182 ILE A N 1
ATOM 1447 C CA . ILE A 1 182 ? 0.890 0.775 10.985 1.00 92.31 182 ILE A CA 1
ATOM 1448 C C . ILE A 1 182 ? 0.612 -0.251 12.095 1.00 92.31 182 ILE A C 1
ATOM 1450 O O . ILE A 1 182 ? -0.538 -0.458 12.462 1.00 92.31 182 ILE A O 1
ATOM 1454 N N . ASN A 1 183 ? 1.664 -0.824 12.691 1.00 89.44 183 ASN A N 1
ATOM 1455 C CA . ASN A 1 183 ? 1.548 -1.784 13.793 1.00 89.44 183 ASN A CA 1
ATOM 1456 C C . ASN A 1 183 ? 1.263 -1.141 15.157 1.00 89.44 183 ASN A C 1
ATOM 1458 O O . ASN A 1 183 ? 0.970 -1.860 16.106 1.00 89.44 183 ASN A O 1
ATOM 1462 N N . ASN A 1 184 ? 1.365 0.186 15.280 1.00 89.88 184 ASN A N 1
ATOM 1463 C CA . ASN A 1 184 ? 1.032 0.887 16.521 1.00 89.88 184 ASN A CA 1
ATOM 1464 C C . ASN A 1 184 ? -0.464 1.221 16.631 1.00 89.88 184 ASN A C 1
ATOM 1466 O O . ASN A 1 184 ? -0.908 1.609 17.711 1.00 89.88 184 ASN A O 1
ATOM 1470 N N . TYR A 1 185 ? -1.229 1.119 15.541 1.00 88.31 185 TYR A N 1
ATOM 1471 C CA . TYR A 1 185 ? -2.675 1.311 15.591 1.00 88.31 185 TYR A CA 1
ATOM 1472 C C . TYR A 1 185 ? -3.343 0.085 16.215 1.00 88.31 185 TYR A C 1
ATOM 1474 O O . TYR A 1 185 ? -3.108 -1.043 15.789 1.00 88.31 185 TYR A O 1
ATOM 1482 N N . LEU A 1 186 ? -4.172 0.327 17.233 1.00 84.75 186 LEU A N 1
ATOM 1483 C CA . LEU A 1 186 ? -4.940 -0.717 17.917 1.00 84.75 186 LEU A CA 1
ATOM 1484 C C . LEU A 1 186 ? -6.202 -1.092 17.131 1.00 84.75 186 LEU A C 1
ATOM 1486 O O . LEU A 1 186 ? -6.586 -2.257 17.102 1.00 84.75 186 LEU A O 1
ATOM 1490 N N . ASN A 1 187 ? -6.825 -0.106 16.482 1.00 86.81 187 ASN A N 1
ATOM 1491 C CA . ASN A 1 187 ? -8.017 -0.302 15.670 1.00 86.81 187 ASN A CA 1
ATOM 1492 C C . ASN A 1 187 ? -7.633 -0.744 14.256 1.00 86.81 187 ASN A C 1
ATOM 1494 O O . ASN A 1 187 ? -6.774 -0.140 13.608 1.00 86.81 187 ASN A O 1
ATOM 1498 N N . GLU A 1 188 ? -8.318 -1.766 13.751 1.00 86.75 188 GLU A N 1
ATOM 1499 C CA . GLU A 1 188 ? -8.108 -2.249 12.388 1.00 86.75 188 GLU A CA 1
ATOM 1500 C C . GLU A 1 188 ? -8.563 -1.233 11.330 1.00 86.75 188 GLU A C 1
ATOM 1502 O O . GLU A 1 188 ? -7.890 -1.076 10.314 1.00 86.75 188 GLU A O 1
ATOM 1507 N N . GLU A 1 189 ? -9.648 -0.501 11.585 1.00 88.81 189 GLU A N 1
ATOM 1508 C CA . GLU A 1 189 ? -10.166 0.523 10.668 1.00 88.81 189 GLU A CA 1
ATOM 1509 C C . GLU A 1 189 ? -9.141 1.642 10.437 1.00 88.81 189 GLU A C 1
ATOM 1511 O O . GLU A 1 189 ? -8.801 1.941 9.292 1.00 88.81 189 GLU A O 1
ATOM 1516 N N . ASP A 1 190 ? -8.556 2.176 11.516 1.00 90.25 190 ASP A N 1
ATOM 1517 C CA . ASP A 1 190 ? -7.505 3.202 11.452 1.00 90.25 190 ASP A CA 1
ATOM 1518 C C . ASP A 1 190 ? -6.255 2.683 10.726 1.00 90.25 190 ASP A C 1
ATOM 1520 O O . ASP A 1 190 ? -5.612 3.403 9.957 1.00 90.25 190 ASP A O 1
ATOM 1524 N N . ARG A 1 191 ? -5.918 1.404 10.938 1.00 91.25 191 ARG A N 1
ATOM 1525 C CA . ARG A 1 191 ? -4.792 0.734 10.278 1.00 91.25 191 ARG A CA 1
ATOM 1526 C C . ARG A 1 191 ? -5.002 0.631 8.766 1.00 91.25 191 ARG A C 1
ATOM 1528 O O . ARG A 1 191 ? -4.081 0.922 8.001 1.00 91.25 191 ARG A O 1
ATOM 1535 N N . VAL A 1 192 ? -6.193 0.213 8.339 1.00 91.88 192 VAL A N 1
ATOM 1536 C CA . VAL A 1 192 ? -6.562 0.112 6.918 1.00 91.88 192 VAL A CA 1
ATOM 1537 C C . VAL A 1 192 ? -6.612 1.500 6.285 1.00 91.88 192 VAL A C 1
ATOM 1539 O O . VAL A 1 192 ? -6.066 1.693 5.199 1.00 91.88 192 VAL A O 1
ATOM 1542 N N . LEU A 1 193 ? -7.182 2.485 6.984 1.00 93.06 193 LEU A N 1
ATOM 1543 C CA . LEU A 1 193 ? -7.225 3.871 6.527 1.00 93.06 193 LEU A CA 1
ATOM 1544 C C . LEU A 1 193 ? -5.814 4.442 6.321 1.00 93.06 193 LEU A C 1
ATOM 1546 O O . LEU A 1 193 ? -5.547 5.039 5.278 1.00 93.06 193 LEU A O 1
ATOM 1550 N N . PHE A 1 194 ? -4.888 4.193 7.257 1.00 95.88 194 PHE A N 1
ATOM 1551 C CA . PHE A 1 194 ? -3.481 4.586 7.122 1.00 95.88 194 PHE A CA 1
ATOM 1552 C C . PHE A 1 194 ? -2.835 4.025 5.861 1.00 95.88 194 PHE A C 1
ATOM 1554 O O . PHE A 1 194 ? -2.187 4.754 5.106 1.00 95.88 194 PHE A O 1
ATOM 1561 N N . GLU A 1 195 ? -2.987 2.716 5.649 1.00 94.94 195 GLU A N 1
ATOM 1562 C CA . GLU A 1 195 ? -2.420 2.042 4.489 1.00 94.94 195 GLU A CA 1
ATOM 1563 C C . GLU A 1 195 ? -3.012 2.604 3.195 1.00 94.94 195 GLU A C 1
ATOM 1565 O O . GLU A 1 195 ? -2.267 2.936 2.271 1.00 94.94 195 GLU A O 1
ATOM 1570 N N . HIS A 1 196 ? -4.335 2.745 3.134 1.00 95.31 196 HIS A N 1
ATOM 1571 C CA . HIS A 1 196 ? -5.029 3.246 1.955 1.00 95.31 196 HIS A CA 1
ATOM 1572 C C . HIS A 1 196 ? -4.623 4.677 1.615 1.00 95.31 196 HIS A C 1
ATOM 1574 O O . HIS A 1 196 ? -4.341 4.957 0.448 1.00 95.31 196 HIS A O 1
ATOM 1580 N N . GLU A 1 197 ? -4.538 5.563 2.607 1.00 94.38 197 GLU A N 1
ATOM 1581 C CA . GLU A 1 197 ? -4.136 6.951 2.385 1.00 94.38 197 GLU A CA 1
ATOM 1582 C C . GLU A 1 197 ? -2.687 7.036 1.897 1.00 94.38 197 GLU A C 1
ATOM 1584 O O . GLU A 1 197 ? -2.385 7.701 0.902 1.00 94.38 197 GLU A O 1
ATOM 1589 N N . PHE A 1 198 ? -1.786 6.262 2.508 1.00 96.69 198 PHE A N 1
ATOM 1590 C CA . PHE A 1 198 ? -0.398 6.210 2.065 1.00 96.69 198 PHE A CA 1
ATOM 1591 C C . PHE A 1 198 ? -0.271 5.698 0.626 1.00 96.69 198 PHE A C 1
ATOM 1593 O O . PHE A 1 198 ? 0.472 6.274 -0.175 1.00 96.69 198 PHE A O 1
ATOM 1600 N N . ILE A 1 199 ? -1.012 4.644 0.270 1.00 96.38 199 ILE A N 1
ATOM 1601 C CA . ILE A 1 199 ? -1.045 4.114 -1.095 1.00 96.38 199 ILE A CA 1
ATOM 1602 C C . ILE A 1 199 ? -1.579 5.178 -2.054 1.00 96.38 199 ILE A C 1
ATOM 1604 O O . ILE A 1 199 ? -0.901 5.472 -3.036 1.00 96.38 199 ILE A O 1
ATOM 1608 N N . ARG A 1 200 ? -2.729 5.805 -1.764 1.00 94.50 200 ARG A N 1
ATOM 1609 C CA . ARG A 1 200 ? -3.338 6.855 -2.605 1.00 94.50 200 ARG A CA 1
ATOM 1610 C C . ARG A 1 200 ? -2.360 7.982 -2.922 1.00 94.50 200 ARG A C 1
ATOM 1612 O O . ARG A 1 200 ? -2.293 8.420 -4.069 1.00 94.50 200 ARG A O 1
ATOM 1619 N N . LEU A 1 201 ? -1.580 8.416 -1.934 1.00 93.44 201 LEU A N 1
ATOM 1620 C CA . LEU A 1 201 ? -0.648 9.529 -2.091 1.00 93.44 201 LEU A CA 1
ATOM 1621 C C . LEU A 1 201 ? 0.652 9.152 -2.814 1.00 93.44 201 LEU A C 1
ATOM 1623 O O . LEU A 1 201 ? 1.270 10.034 -3.417 1.00 93.44 201 LEU A O 1
ATOM 1627 N N . THR A 1 202 ? 1.078 7.885 -2.778 1.00 94.50 202 THR A N 1
ATOM 1628 C CA . THR A 1 202 ? 2.434 7.491 -3.208 1.00 94.50 202 THR A CA 1
ATOM 1629 C C . THR A 1 202 ? 2.497 6.526 -4.391 1.00 94.50 202 THR A C 1
ATOM 1631 O O . THR A 1 202 ? 3.538 6.469 -5.046 1.00 94.50 202 THR A O 1
ATOM 1634 N N . TRP A 1 203 ? 1.428 5.783 -4.703 1.00 94.31 203 TRP A N 1
ATOM 1635 C CA . TRP A 1 203 ? 1.498 4.670 -5.659 1.00 94.31 203 TRP A CA 1
ATOM 1636 C C . TRP A 1 203 ? 1.896 5.090 -7.076 1.00 94.31 203 TRP A C 1
ATOM 1638 O O . TRP A 1 203 ? 2.545 4.320 -7.768 1.00 94.31 203 TRP A O 1
ATOM 1648 N N . ASP A 1 204 ? 1.533 6.290 -7.518 1.00 90.06 204 ASP A N 1
ATOM 1649 C CA . ASP A 1 204 ? 1.799 6.832 -8.855 1.00 90.06 204 ASP A CA 1
ATOM 1650 C C . ASP A 1 204 ? 3.138 7.590 -8.948 1.00 90.06 204 ASP A C 1
ATOM 1652 O O . ASP A 1 204 ? 3.443 8.184 -9.984 1.00 90.06 204 ASP A O 1
ATOM 1656 N N . LYS A 1 205 ? 3.955 7.569 -7.883 1.00 90.31 205 LYS A N 1
ATOM 1657 C CA . LYS A 1 205 ? 5.194 8.355 -7.752 1.00 90.31 205 LYS A CA 1
ATOM 1658 C C . LYS A 1 205 ? 6.405 7.430 -7.549 1.00 90.31 205 LYS A C 1
ATOM 1660 O O . LYS A 1 205 ? 6.767 7.115 -6.416 1.00 90.31 205 LYS A O 1
ATOM 1665 N N . PRO A 1 206 ? 7.075 6.986 -8.628 1.00 87.31 206 PRO A N 1
ATOM 1666 C CA . PRO A 1 206 ? 8.190 6.038 -8.530 1.00 87.31 206 PRO A CA 1
ATOM 1667 C C . PRO A 1 206 ? 9.503 6.672 -8.032 1.00 87.31 206 PRO A C 1
ATOM 1669 O O . PRO A 1 206 ? 10.439 5.963 -7.666 1.00 87.31 206 PRO A O 1
ATOM 1672 N N . ASP A 1 207 ? 9.589 8.000 -8.042 1.00 86.31 207 ASP A N 1
ATOM 1673 C CA . ASP A 1 207 ? 10.792 8.806 -7.815 1.00 86.31 207 ASP A CA 1
ATOM 1674 C C . ASP A 1 207 ? 10.843 9.451 -6.417 1.00 86.31 207 ASP A C 1
ATOM 1676 O O . ASP A 1 207 ? 11.531 10.457 -6.224 1.00 86.31 207 ASP A O 1
ATOM 1680 N N . LEU A 1 208 ? 10.088 8.913 -5.456 1.00 89.88 208 LEU A N 1
ATOM 1681 C CA . LEU A 1 208 ? 10.008 9.454 -4.100 1.00 89.88 208 LEU A CA 1
ATOM 1682 C C . LEU A 1 208 ? 11.343 9.344 -3.354 1.00 89.88 208 LEU A C 1
ATOM 1684 O O . LEU A 1 208 ? 11.963 8.279 -3.314 1.00 89.88 208 LEU A O 1
ATOM 1688 N N . THR A 1 209 ? 11.762 10.440 -2.722 1.00 90.06 209 THR A N 1
ATOM 1689 C CA . THR A 1 209 ? 12.933 10.453 -1.832 1.00 90.06 209 THR A CA 1
ATOM 1690 C C . THR A 1 209 ? 12.565 9.980 -0.424 1.00 90.06 209 THR A C 1
ATOM 1692 O O . THR A 1 209 ? 11.395 9.953 -0.041 1.00 90.06 209 THR A O 1
ATOM 1695 N N . ALA A 1 210 ? 13.566 9.628 0.388 1.00 89.19 210 ALA A N 1
ATOM 1696 C CA . ALA A 1 210 ? 13.335 9.229 1.778 1.00 89.19 210 ALA A CA 1
ATOM 1697 C C . ALA A 1 210 ? 12.634 10.330 2.600 1.00 89.19 210 ALA A C 1
ATOM 1699 O O . ALA A 1 210 ? 11.758 10.032 3.413 1.00 89.19 210 ALA A O 1
ATOM 1700 N N . ASP A 1 211 ? 12.976 11.597 2.358 1.00 88.69 211 ASP A N 1
ATOM 1701 C CA . ASP A 1 211 ? 12.368 12.740 3.044 1.00 88.69 211 ASP A CA 1
ATOM 1702 C C . ASP A 1 211 ? 10.918 12.964 2.611 1.00 88.69 211 ASP A C 1
ATOM 1704 O O . ASP A 1 211 ? 10.050 13.175 3.459 1.00 88.69 211 ASP A O 1
ATOM 1708 N N . GLU A 1 212 ? 10.624 12.832 1.315 1.00 90.75 212 GLU A N 1
ATOM 1709 C CA . GLU A 1 212 ? 9.251 12.891 0.805 1.00 90.75 212 GLU A CA 1
ATOM 1710 C C . GLU A 1 212 ? 8.404 11.755 1.390 1.00 90.75 212 GLU A C 1
ATOM 1712 O O . GLU A 1 212 ? 7.305 12.007 1.879 1.00 90.75 212 GLU A O 1
ATOM 1717 N N . ILE A 1 213 ? 8.926 10.521 1.433 1.00 93.25 213 ILE A N 1
ATOM 1718 C CA . ILE A 1 213 ? 8.244 9.382 2.072 1.00 93.25 213 ILE A CA 1
ATOM 1719 C C . ILE A 1 213 ? 7.940 9.699 3.541 1.00 93.25 213 ILE A C 1
ATOM 1721 O O . ILE A 1 213 ? 6.821 9.489 4.002 1.00 93.25 213 ILE A O 1
ATOM 1725 N N . ASN A 1 214 ? 8.909 10.241 4.280 1.00 92.06 214 ASN A N 1
ATOM 1726 C CA . ASN A 1 214 ? 8.727 10.624 5.680 1.00 92.06 214 ASN A CA 1
ATOM 1727 C C . ASN A 1 214 ? 7.648 11.698 5.872 1.00 92.06 214 ASN A C 1
ATOM 1729 O O . ASN A 1 214 ? 6.895 11.639 6.847 1.00 92.06 214 ASN A O 1
ATOM 1733 N N . LEU A 1 215 ? 7.570 12.666 4.960 1.00 91.94 215 LEU A N 1
ATOM 1734 C CA . LEU A 1 215 ? 6.533 13.691 4.963 1.00 91.94 215 LEU A CA 1
ATOM 1735 C C . LEU A 1 215 ? 5.158 13.096 4.636 1.00 91.94 215 LEU A C 1
ATOM 1737 O O . LEU A 1 215 ? 4.212 13.374 5.369 1.00 91.94 215 LEU A O 1
ATOM 1741 N N . TYR A 1 216 ? 5.047 12.223 3.630 1.00 94.81 216 TYR A N 1
ATOM 1742 C CA . TYR A 1 216 ? 3.798 11.513 3.327 1.00 94.81 216 TYR A CA 1
ATOM 1743 C C . TYR A 1 216 ? 3.313 10.674 4.514 1.00 94.81 216 TYR A C 1
ATOM 1745 O O . TYR A 1 216 ? 2.134 10.730 4.852 1.00 94.81 216 TYR A O 1
ATOM 1753 N N . LEU A 1 217 ? 4.213 9.973 5.214 1.00 94.88 217 LEU A N 1
ATOM 1754 C CA . LEU A 1 217 ? 3.869 9.239 6.438 1.00 94.88 217 LEU A CA 1
ATOM 1755 C C . LEU A 1 217 ? 3.296 10.159 7.522 1.00 94.88 217 LEU A C 1
ATOM 1757 O O . LEU A 1 217 ? 2.376 9.766 8.232 1.00 94.88 217 LEU A O 1
ATOM 1761 N N . ASN A 1 218 ? 3.838 11.370 7.671 1.00 93.88 218 ASN A N 1
ATOM 1762 C CA . ASN A 1 218 ? 3.311 12.340 8.629 1.00 93.88 218 ASN A CA 1
ATOM 1763 C C . ASN A 1 218 ? 1.932 12.857 8.214 1.00 93.88 218 ASN A C 1
ATOM 1765 O O . ASN A 1 218 ? 1.058 12.935 9.067 1.00 93.88 218 ASN A O 1
ATOM 1769 N N . VAL A 1 219 ? 1.719 13.149 6.928 1.00 94.44 219 VAL A N 1
ATOM 1770 C CA . VAL A 1 219 ? 0.394 13.536 6.419 1.00 94.44 219 VAL A CA 1
ATOM 1771 C C . VAL A 1 219 ? -0.631 12.444 6.721 1.00 94.44 219 VAL A C 1
ATOM 1773 O O . VAL A 1 219 ? -1.658 12.740 7.318 1.00 94.44 219 VAL A O 1
ATOM 1776 N N . CYS A 1 220 ? -0.316 11.179 6.426 1.00 95.06 220 CYS A N 1
ATOM 1777 C CA . CYS A 1 220 ? -1.222 10.054 6.684 1.00 95.06 220 CYS A CA 1
ATOM 1778 C C . CYS A 1 220 ? -1.576 9.918 8.174 1.00 95.06 220 CYS A C 1
ATOM 1780 O O . CYS A 1 220 ? -2.720 9.638 8.518 1.00 95.06 220 CYS A O 1
ATOM 1782 N N . LYS A 1 221 ? -0.614 10.155 9.079 1.00 93.75 221 LYS A N 1
ATOM 1783 C CA . LYS A 1 221 ? -0.892 10.171 10.524 1.00 93.75 221 LYS A CA 1
ATOM 1784 C C . LYS A 1 221 ? -1.860 11.277 10.919 1.00 93.75 221 LYS A C 1
ATOM 1786 O O . LYS A 1 221 ? -2.746 11.038 11.731 1.00 93.75 221 LYS A O 1
ATOM 1791 N N . GLU A 1 222 ? -1.658 12.483 10.395 1.00 93.38 222 GLU A N 1
ATOM 1792 C CA . GLU A 1 222 ? -2.525 13.613 10.726 1.00 93.38 222 GLU A CA 1
ATOM 1793 C C . GLU A 1 222 ? -3.935 13.426 10.159 1.00 93.38 222 GLU A C 1
ATOM 1795 O O . GLU A 1 222 ? -4.889 13.797 10.832 1.00 93.38 222 GLU A O 1
ATOM 1800 N N . VAL A 1 223 ? -4.083 12.790 8.990 1.00 92.94 223 VAL A N 1
ATOM 1801 C CA . VAL A 1 223 ? -5.397 12.421 8.432 1.00 92.94 223 VAL A CA 1
ATOM 1802 C C . VAL A 1 223 ? -6.160 11.495 9.384 1.00 92.94 223 VAL A C 1
ATOM 1804 O O . VAL A 1 223 ? -7.324 11.743 9.673 1.00 92.94 223 VAL A O 1
ATOM 1807 N N . ILE A 1 224 ? -5.506 10.482 9.955 1.00 93.19 224 ILE A N 1
ATOM 1808 C CA . ILE A 1 224 ? -6.161 9.591 10.932 1.00 93.19 224 ILE A CA 1
ATOM 1809 C C . ILE A 1 224 ? -6.492 10.327 12.224 1.00 93.19 224 ILE A C 1
ATOM 1811 O O . ILE A 1 224 ? -7.581 10.161 12.763 1.00 93.19 224 ILE A O 1
ATOM 1815 N N . ASN A 1 225 ? -5.580 11.170 12.718 1.00 91.12 225 ASN A N 1
ATOM 1816 C CA . ASN A 1 225 ? -5.865 11.993 13.893 1.00 91.12 225 ASN A CA 1
ATOM 1817 C C . ASN A 1 225 ? -7.102 12.873 13.664 1.00 91.12 225 ASN A C 1
ATOM 1819 O O . ASN A 1 225 ? -7.915 13.023 14.573 1.00 91.12 225 ASN A O 1
ATOM 1823 N N . LEU A 1 226 ? -7.243 13.438 12.462 1.00 93.31 226 LEU A N 1
ATOM 1824 C CA . LEU A 1 226 ? -8.391 14.253 12.084 1.00 93.31 226 LEU A CA 1
ATOM 1825 C C . LEU A 1 226 ? -9.694 13.445 12.148 1.00 93.31 226 LEU A C 1
ATOM 1827 O O . LEU A 1 226 ? -10.652 13.906 12.765 1.00 93.31 226 LEU A O 1
ATOM 1831 N N . GLU A 1 227 ? -9.709 12.232 11.590 1.00 90.88 227 GLU A N 1
ATOM 1832 C CA . GLU A 1 227 ? -10.878 11.341 11.634 1.00 90.88 227 GLU A CA 1
ATOM 1833 C C . GLU A 1 227 ? -11.245 10.923 13.063 1.00 90.88 227 GLU A C 1
ATOM 1835 O O . GLU A 1 227 ? -12.409 10.995 13.457 1.00 90.88 227 GLU A O 1
ATOM 1840 N N . VAL A 1 228 ? -10.259 10.583 13.897 1.00 90.50 228 VAL A N 1
ATOM 1841 C CA . VAL A 1 228 ? -10.501 10.246 15.310 1.00 90.50 228 VAL A CA 1
ATOM 1842 C C . VAL A 1 228 ? -11.087 11.441 16.072 1.00 90.50 228 VAL A C 1
ATOM 1844 O O . VAL A 1 228 ? -12.038 11.287 16.843 1.00 90.50 228 VAL A O 1
ATOM 1847 N N . ILE A 1 229 ? -10.557 12.650 15.856 1.00 92.00 229 ILE A N 1
ATOM 1848 C CA . ILE A 1 229 ? -11.094 13.869 16.479 1.00 92.00 229 ILE A CA 1
ATOM 1849 C C . ILE A 1 229 ? -12.513 14.159 15.968 1.00 92.00 229 ILE A C 1
ATOM 1851 O O . ILE A 1 229 ? -13.374 14.531 16.766 1.00 92.00 229 ILE A O 1
ATOM 1855 N N . SER A 1 230 ? -12.778 13.944 14.678 1.00 91.94 230 SER A N 1
ATOM 1856 C CA . SER A 1 230 ? -14.107 14.080 14.070 1.00 91.94 230 SER A CA 1
ATOM 1857 C C . SER A 1 230 ? -15.122 13.120 14.705 1.00 91.94 230 SER A C 1
ATOM 1859 O O . SER A 1 230 ? -16.194 13.538 15.150 1.00 91.94 230 SER A O 1
ATOM 1861 N N . ALA A 1 231 ? -14.757 11.845 14.868 1.00 91.12 231 ALA A N 1
ATOM 1862 C CA . ALA A 1 231 ? -15.589 10.852 15.543 1.00 91.12 231 ALA A CA 1
ATOM 1863 C C . ALA A 1 231 ? -15.874 11.233 17.008 1.00 91.12 231 ALA A C 1
ATOM 1865 O O . ALA A 1 231 ? -17.011 11.120 17.477 1.00 91.12 231 ALA A O 1
ATOM 1866 N N . HIS A 1 232 ? -14.867 11.738 17.729 1.00 90.62 232 HIS A N 1
ATOM 1867 C CA . HIS A 1 232 ? -15.049 12.248 19.090 1.00 90.62 232 HIS A CA 1
ATOM 1868 C C . HIS A 1 232 ? -15.990 13.458 19.140 1.00 90.62 232 HIS A C 1
ATOM 1870 O O . HIS A 1 232 ? -16.836 13.515 20.031 1.00 90.62 232 HIS A O 1
ATOM 1876 N N . LEU A 1 233 ? -15.884 14.395 18.193 1.00 91.69 233 LEU A N 1
ATOM 1877 C CA . LEU A 1 233 ? -16.783 15.549 18.098 1.00 91.69 233 LEU A CA 1
ATOM 1878 C C . LEU A 1 233 ? -18.234 15.118 17.869 1.00 91.69 233 LEU A C 1
ATOM 1880 O O . LEU A 1 233 ? -19.116 15.592 18.579 1.00 91.69 233 LEU A O 1
ATOM 1884 N N . ASN A 1 234 ? -18.481 14.172 16.960 1.00 91.75 234 ASN A N 1
ATOM 1885 C CA . ASN A 1 234 ? -19.828 13.646 16.715 1.00 91.75 234 ASN A CA 1
ATOM 1886 C C . ASN A 1 234 ? -20.438 13.019 17.977 1.00 91.75 234 ASN A C 1
ATOM 1888 O O . ASN A 1 234 ? -21.598 13.274 18.301 1.00 91.75 234 ASN A O 1
ATOM 1892 N N . LYS A 1 235 ? -19.646 12.251 18.735 1.00 91.75 235 LYS A N 1
ATOM 1893 C CA . LYS A 1 235 ? -20.099 11.646 19.994 1.00 91.75 235 LYS A CA 1
ATOM 1894 C C . LYS A 1 235 ? -20.383 12.692 21.074 1.00 91.75 235 LYS A C 1
ATOM 1896 O O . LYS A 1 235 ? -21.376 12.571 21.784 1.00 91.75 235 LYS A O 1
ATOM 1901 N N . LEU A 1 236 ? -19.528 13.707 21.196 1.00 90.19 236 LEU A N 1
ATOM 1902 C CA . LEU A 1 236 ? -19.719 14.796 22.154 1.00 90.19 236 LEU A CA 1
ATOM 1903 C C . LEU A 1 236 ? -20.955 15.637 21.828 1.00 90.19 236 LEU A C 1
ATOM 1905 O O . LEU A 1 236 ? -21.688 15.981 22.747 1.00 90.19 236 LEU A O 1
ATOM 1909 N N . ASN A 1 237 ? -21.213 15.919 20.549 1.00 88.12 237 ASN A N 1
ATOM 1910 C CA . ASN A 1 237 ? -22.423 16.624 20.121 1.00 88.12 237 ASN A CA 1
ATOM 1911 C C . ASN A 1 237 ? -23.685 15.811 20.446 1.00 88.12 237 ASN A C 1
ATOM 1913 O O . ASN A 1 237 ? -24.613 16.353 21.029 1.00 88.12 237 ASN A O 1
ATOM 1917 N N . SER A 1 238 ? -23.681 14.496 20.192 1.00 89.06 238 SER A N 1
ATOM 1918 C CA . SER A 1 238 ? -24.799 13.620 20.583 1.00 89.06 238 SER A CA 1
ATOM 1919 C C . SER A 1 238 ? -25.058 13.650 22.095 1.00 89.06 238 SER A C 1
ATOM 1921 O O . SER A 1 238 ? -26.200 13.743 22.526 1.00 89.06 238 SER A O 1
ATOM 1923 N N . MET A 1 239 ? -23.999 13.609 22.913 1.00 86.38 239 MET A N 1
ATOM 1924 C CA . MET A 1 239 ? -24.122 13.718 24.375 1.00 86.38 239 MET A CA 1
ATOM 1925 C C . MET A 1 239 ? -24.613 15.097 24.822 1.00 86.38 239 MET A C 1
ATOM 1927 O O . MET A 1 239 ? -25.285 15.202 25.843 1.00 86.38 239 MET A O 1
ATOM 1931 N N . PHE A 1 240 ? -24.245 16.151 24.094 1.00 86.44 240 PHE A N 1
ATOM 1932 C CA . PHE A 1 240 ? -24.686 17.512 24.372 1.00 86.44 240 PHE A CA 1
ATOM 1933 C C . PHE A 1 240 ? -26.188 17.669 24.114 1.00 86.44 240 PHE A C 1
ATOM 1935 O O . PHE A 1 240 ? -26.884 18.193 24.979 1.00 86.44 240 PHE A O 1
ATOM 1942 N N . ASP A 1 241 ? -26.685 17.139 22.994 1.00 85.31 241 ASP A N 1
ATOM 1943 C CA . ASP A 1 241 ? -28.108 17.173 22.634 1.00 85.31 241 ASP A CA 1
ATOM 1944 C C . ASP A 1 241 ? -28.984 16.394 23.636 1.00 85.31 241 ASP A C 1
ATOM 1946 O O . ASP A 1 241 ? -30.107 16.792 23.935 1.00 85.31 241 ASP A O 1
ATOM 1950 N N . GLU A 1 242 ? -28.467 15.299 24.203 1.00 85.00 242 GLU A N 1
ATOM 1951 C CA . GLU A 1 242 ? -29.157 14.508 25.235 1.00 85.00 242 GLU A CA 1
ATOM 1952 C C . GLU A 1 242 ? -29.131 15.165 26.628 1.00 85.00 242 GLU A C 1
ATOM 1954 O O . GLU A 1 242 ? -30.000 14.902 27.460 1.00 85.00 242 GLU A O 1
ATOM 1959 N N . ALA A 1 243 ? -28.137 16.013 26.906 1.00 77.44 243 ALA A N 1
ATOM 1960 C CA . ALA A 1 243 ? -27.912 16.624 28.217 1.00 77.44 243 ALA A CA 1
ATOM 1961 C C . ALA A 1 243 ? -28.645 17.965 28.419 1.00 77.44 243 ALA A C 1
ATOM 1963 O O . ALA A 1 243 ? -28.408 18.629 29.432 1.00 77.44 243 ALA A O 1
ATOM 1964 N N . ASP A 1 244 ? -29.529 18.361 27.498 1.00 63.47 244 ASP A N 1
ATOM 1965 C CA . ASP A 1 244 ? -30.188 19.679 27.471 1.00 63.47 244 ASP A CA 1
ATOM 1966 C C . ASP A 1 244 ? -31.034 19.973 28.739 1.00 63.47 244 ASP A C 1
ATOM 1968 O O . ASP A 1 244 ? -31.279 21.125 29.092 1.00 63.47 244 ASP A O 1
ATOM 1972 N N . GLU A 1 245 ? -31.397 18.944 29.517 1.00 63.09 245 GLU A N 1
ATOM 1973 C CA . GLU A 1 245 ? -32.091 19.085 30.811 1.00 63.09 245 GLU A CA 1
ATOM 1974 C C . GLU A 1 245 ? -31.152 19.350 32.018 1.00 63.09 245 GLU A C 1
ATOM 1976 O O . GLU A 1 245 ? -31.617 19.747 33.090 1.00 63.09 245 GLU A O 1
ATOM 1981 N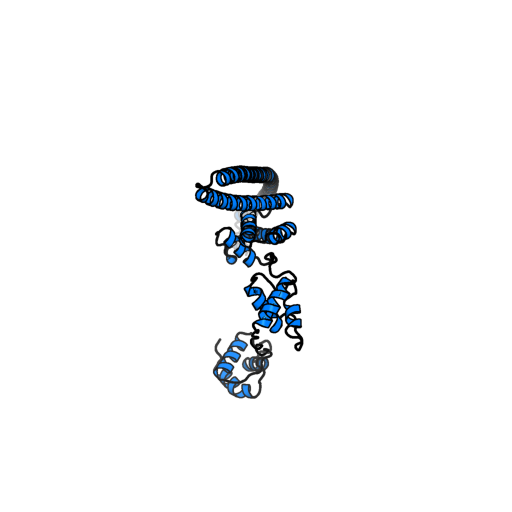 N . GLN A 1 246 ? -29.828 19.169 31.880 1.00 70.25 246 GLN A N 1
ATOM 1982 C CA . GLN A 1 246 ? -28.828 19.357 32.948 1.00 70.25 246 GLN A CA 1
ATOM 1983 C C . GLN A 1 246 ? -27.829 20.478 32.620 1.00 70.25 246 GLN A C 1
ATOM 1985 O O . GLN A 1 246 ? -26.761 20.268 32.040 1.00 70.25 246 GLN A O 1
ATOM 1990 N N . GLN A 1 247 ? -28.136 21.683 33.103 1.00 69.88 247 GLN A N 1
ATOM 1991 C CA . GLN A 1 247 ? -27.409 22.916 32.780 1.00 69.88 247 GLN A CA 1
ATOM 1992 C C . GLN A 1 247 ? -25.899 22.882 33.104 1.00 69.88 247 GLN A C 1
ATOM 1994 O O . GLN A 1 247 ? -25.099 23.425 32.347 1.00 69.88 247 GLN A O 1
ATOM 1999 N N . GLU A 1 248 ? -25.470 22.221 34.187 1.00 71.88 248 GLU A N 1
ATOM 2000 C CA . GLU A 1 248 ? -24.040 22.132 34.538 1.00 71.88 248 GLU A CA 1
ATOM 2001 C C . GLU A 1 248 ? -23.262 21.155 33.634 1.00 71.88 248 GLU A C 1
ATOM 2003 O O . GLU A 1 248 ? -22.106 21.411 33.288 1.00 71.88 248 GLU A O 1
ATOM 2008 N N . MET A 1 249 ? -23.896 20.055 33.210 1.00 72.12 249 MET A N 1
ATOM 2009 C CA . MET A 1 249 ? -23.291 19.077 32.298 1.00 72.12 249 MET A CA 1
ATOM 2010 C C . MET A 1 249 ? -23.141 19.663 30.888 1.00 72.12 249 MET A C 1
ATOM 2012 O O . MET A 1 249 ? -22.084 19.522 30.272 1.00 72.12 249 MET A O 1
ATOM 2016 N N . SER A 1 250 ? -24.157 20.397 30.423 1.00 79.69 250 SER A N 1
ATOM 2017 C CA . SER A 1 250 ? -24.151 21.097 29.133 1.00 79.69 250 SER A CA 1
ATOM 2018 C C . SER A 1 250 ? -22.990 22.102 29.022 1.00 79.69 250 SER A C 1
ATOM 2020 O O . SER A 1 250 ? -22.244 22.085 28.041 1.00 79.69 250 SER A O 1
ATOM 2022 N N . ILE A 1 251 ? -22.728 22.902 30.067 1.00 83.62 251 ILE A N 1
ATOM 2023 C CA . ILE A 1 251 ? -21.616 23.874 30.068 1.00 83.62 251 ILE A CA 1
ATOM 2024 C C . ILE A 1 251 ? -20.252 23.175 29.940 1.00 83.62 251 ILE A C 1
ATOM 2026 O O . ILE A 1 251 ? -19.421 23.592 29.132 1.00 83.62 251 ILE A O 1
ATOM 2030 N N . ARG A 1 252 ? -20.020 22.088 30.691 1.00 84.56 252 ARG A N 1
ATOM 2031 C CA . ARG A 1 252 ? -18.751 21.337 30.620 1.00 84.56 252 ARG A CA 1
ATOM 2032 C C . ARG A 1 252 ? -18.554 20.681 29.252 1.00 84.56 252 ARG A C 1
ATOM 2034 O O . ARG A 1 252 ? -17.448 20.711 28.715 1.00 84.56 252 ARG A O 1
ATOM 2041 N N . LEU A 1 253 ? -19.612 20.112 28.671 1.00 85.38 253 LEU A N 1
ATOM 2042 C CA . LEU A 1 253 ? -19.561 19.524 27.330 1.00 85.38 253 LEU A CA 1
ATOM 2043 C C . LEU A 1 253 ? -19.258 20.581 26.261 1.00 85.38 253 LEU A C 1
ATOM 2045 O O . LEU A 1 253 ? -18.416 20.333 25.400 1.00 85.38 253 LEU A O 1
ATOM 2049 N N . ALA A 1 254 ? -19.848 21.775 26.355 1.00 87.44 254 ALA A N 1
ATOM 2050 C CA . ALA A 1 254 ? -19.565 22.875 25.433 1.00 87.44 254 ALA A CA 1
ATOM 2051 C C . ALA A 1 254 ? -18.086 23.308 25.463 1.00 87.44 254 ALA A C 1
ATOM 2053 O O . ALA A 1 254 ? -17.484 23.548 24.412 1.00 87.44 254 ALA A O 1
ATOM 2054 N N . GLU A 1 255 ? -17.466 23.368 26.645 1.00 89.31 255 GLU A N 1
ATOM 2055 C CA . GLU A 1 255 ? -16.033 23.662 26.773 1.00 89.31 255 GLU A CA 1
ATOM 2056 C C . GLU A 1 255 ? -15.158 22.571 26.137 1.00 89.31 255 GLU A C 1
ATOM 2058 O O . GLU A 1 255 ? -14.211 22.888 25.409 1.00 89.31 255 GLU A O 1
ATOM 2063 N N . ILE A 1 256 ? -15.496 21.293 26.350 1.00 90.50 256 ILE A N 1
ATOM 2064 C CA . ILE A 1 256 ? -14.778 20.157 25.752 1.00 90.50 256 ILE A CA 1
ATOM 2065 C C . ILE A 1 256 ? -14.928 20.162 24.225 1.00 90.50 256 ILE A C 1
ATOM 2067 O O . ILE A 1 256 ? -13.932 19.989 23.519 1.00 90.50 256 ILE A O 1
ATOM 2071 N N . ILE A 1 257 ? -16.135 20.405 23.703 1.00 90.69 257 ILE A N 1
ATOM 2072 C CA . ILE A 1 257 ? -16.399 20.514 22.260 1.00 90.69 257 ILE A CA 1
ATOM 2073 C C . ILE A 1 257 ? -15.564 21.644 21.661 1.00 90.69 257 ILE A C 1
ATOM 2075 O O . ILE A 1 257 ? -14.899 21.445 20.646 1.00 90.69 257 ILE A O 1
ATOM 2079 N N . LYS A 1 258 ? -15.518 22.810 22.314 1.00 93.56 258 LYS A N 1
ATOM 2080 C CA . LYS A 1 258 ? -14.702 23.941 21.858 1.00 93.56 258 LYS A CA 1
ATOM 2081 C C . LYS A 1 258 ? -13.210 23.598 21.827 1.00 93.56 258 LYS A C 1
ATOM 2083 O O . LYS A 1 258 ? -12.533 23.931 20.855 1.00 93.56 258 LYS A O 1
ATOM 2088 N N . ALA A 1 259 ? -12.696 22.921 22.855 1.00 93.88 259 ALA A N 1
ATOM 2089 C CA . ALA A 1 259 ? -11.303 22.479 22.894 1.00 93.88 259 ALA A CA 1
ATOM 2090 C C . ALA A 1 259 ? -10.994 21.467 21.776 1.00 93.88 259 ALA A C 1
ATOM 2092 O O . ALA A 1 259 ? -10.005 21.623 21.059 1.00 93.88 259 ALA A O 1
ATOM 2093 N N . LYS A 1 260 ? -11.869 20.475 21.563 1.00 91.25 260 LYS A N 1
ATOM 2094 C CA . LYS A 1 260 ? -11.703 19.466 20.505 1.00 91.25 260 LYS A CA 1
ATOM 2095 C C . LYS A 1 260 ? -11.861 20.037 19.098 1.00 91.25 260 LYS A C 1
ATOM 2097 O O . LYS A 1 260 ? -11.114 19.650 18.207 1.00 91.25 260 LYS A O 1
ATOM 2102 N N . SER A 1 261 ? -12.751 21.005 18.907 1.00 92.56 261 SER A N 1
ATOM 2103 C CA . SER A 1 261 ? -12.885 21.752 17.653 1.00 92.56 261 SER A CA 1
ATOM 2104 C C . SER A 1 261 ? -11.625 22.579 17.350 1.00 92.56 261 SER A C 1
ATOM 2106 O O . SER A 1 261 ? -11.166 22.613 16.209 1.00 92.56 261 SER A O 1
ATOM 2108 N N . ALA A 1 262 ? -10.984 23.167 18.367 1.00 94.06 262 ALA A N 1
ATOM 2109 C CA . ALA A 1 262 ? -9.694 23.833 18.184 1.00 94.06 262 ALA A CA 1
ATOM 2110 C C . ALA A 1 262 ? -8.574 22.846 17.798 1.00 94.06 262 ALA A C 1
ATOM 2112 O O . ALA A 1 262 ? -7.791 23.143 16.894 1.00 94.06 262 ALA A O 1
ATOM 2113 N N . GLU A 1 263 ? -8.507 21.669 18.435 1.00 91.81 263 GLU A N 1
ATOM 2114 C CA . GLU A 1 263 ? -7.575 20.597 18.045 1.00 91.81 263 GLU A CA 1
ATOM 2115 C C . GLU A 1 263 ? -7.812 20.135 16.596 1.00 91.81 263 GLU A C 1
ATOM 2117 O O . GLU A 1 263 ? -6.852 19.952 15.845 1.00 91.81 263 GLU A O 1
ATOM 2122 N N . TYR A 1 264 ? -9.076 20.000 16.184 1.00 93.50 264 TYR A N 1
ATOM 2123 C CA . TYR A 1 264 ? -9.468 19.635 14.821 1.00 93.50 264 TYR A CA 1
ATOM 2124 C C . TYR A 1 264 ? -8.905 20.629 13.790 1.00 93.50 264 TYR A C 1
ATOM 2126 O O . TYR A 1 264 ? -8.151 20.236 12.899 1.00 93.50 264 TYR A O 1
ATOM 2134 N N . HIS A 1 265 ? -9.150 21.932 13.965 1.00 93.25 265 HIS A N 1
ATOM 2135 C CA . HIS A 1 265 ? -8.634 22.959 13.048 1.00 93.25 265 HIS A CA 1
ATOM 2136 C C . HIS A 1 265 ? -7.101 23.047 13.029 1.00 93.25 265 HIS A C 1
ATOM 2138 O O . HIS A 1 265 ? -6.494 23.318 11.988 1.00 93.25 265 HIS A O 1
ATOM 2144 N N . GLN A 1 266 ? -6.442 22.788 14.162 1.00 93.12 266 GLN A N 1
ATOM 2145 C CA . GLN A 1 266 ? -4.981 22.687 14.203 1.00 93.12 266 GLN A CA 1
ATOM 2146 C C . GLN A 1 266 ? -4.473 21.491 13.388 1.00 93.12 266 GLN A C 1
ATOM 2148 O O . GLN A 1 266 ? -3.437 21.602 12.728 1.00 93.12 266 GLN A O 1
ATOM 2153 N N . CYS A 1 267 ? -5.177 20.356 13.407 1.00 91.31 267 CYS A N 1
ATOM 2154 C CA . CYS A 1 267 ? -4.855 19.203 12.563 1.00 91.31 267 CYS A CA 1
ATOM 2155 C C . CYS A 1 267 ? -5.032 19.530 11.077 1.00 91.31 267 CYS A C 1
ATOM 2157 O O . CYS A 1 267 ? -4.094 19.311 10.312 1.00 91.31 267 CYS A O 1
ATOM 2159 N N . GLU A 1 268 ? -6.152 20.142 10.679 1.00 91.19 268 GLU A N 1
ATOM 2160 C CA . GLU A 1 268 ? -6.375 20.582 9.290 1.00 91.19 268 GLU A CA 1
ATOM 2161 C C . GLU A 1 268 ? -5.260 21.514 8.805 1.00 91.19 268 GLU A C 1
ATOM 2163 O O . GLU A 1 268 ? -4.669 21.297 7.747 1.00 91.19 268 GLU A O 1
ATOM 2168 N N . THR A 1 269 ? -4.894 22.499 9.629 1.00 94.38 269 THR A N 1
ATOM 2169 C CA . THR A 1 269 ? -3.818 23.448 9.311 1.00 94.38 269 THR A CA 1
ATOM 2170 C C . THR A 1 269 ? -2.470 22.735 9.148 1.00 94.38 269 THR A C 1
ATOM 2172 O O . THR A 1 269 ? -1.683 23.064 8.257 1.00 94.38 269 THR A O 1
ATOM 2175 N N . ARG A 1 270 ? -2.172 21.731 9.988 1.00 92.75 270 ARG A N 1
ATOM 2176 C CA . ARG A 1 270 ? -0.951 20.915 9.853 1.00 92.75 270 ARG A CA 1
ATOM 2177 C C . ARG A 1 270 ? -0.955 20.105 8.558 1.00 92.75 270 ARG A C 1
ATOM 2179 O O . ARG A 1 270 ? 0.070 20.086 7.875 1.00 92.75 270 ARG A O 1
ATOM 2186 N N . ILE A 1 271 ? -2.082 19.488 8.198 1.00 92.00 271 ILE A N 1
ATOM 2187 C CA . ILE A 1 271 ? -2.241 18.735 6.944 1.00 92.00 271 ILE A CA 1
ATOM 2188 C C . ILE A 1 271 ? -2.026 19.656 5.742 1.00 92.00 271 ILE A C 1
ATOM 2190 O O . ILE A 1 271 ? -1.240 19.326 4.850 1.00 92.00 271 ILE A O 1
ATOM 2194 N N . GLU A 1 272 ? -2.660 20.830 5.732 1.00 92.81 272 GLU A N 1
ATOM 2195 C CA . GLU A 1 272 ? -2.529 21.809 4.652 1.00 92.81 272 GLU A CA 1
ATOM 2196 C C . GLU A 1 272 ? -1.070 22.258 4.482 1.00 92.81 272 GLU A C 1
ATOM 2198 O O . GLU A 1 272 ? -0.535 22.246 3.371 1.00 92.81 272 GLU A O 1
ATOM 2203 N N . ASN A 1 273 ? -0.392 22.587 5.583 1.00 94.06 273 ASN A N 1
ATOM 2204 C CA . ASN A 1 273 ? 1.002 23.028 5.559 1.00 94.06 273 ASN A CA 1
ATOM 2205 C C . ASN A 1 273 ? 1.959 21.932 5.074 1.00 94.06 273 ASN A C 1
ATOM 2207 O O . ASN A 1 273 ? 2.830 22.200 4.241 1.00 94.06 273 ASN A O 1
ATOM 2211 N N . LEU A 1 274 ? 1.799 20.695 5.557 1.00 91.00 274 LEU A N 1
ATOM 2212 C CA . LEU A 1 274 ? 2.604 19.559 5.100 1.00 91.00 274 LEU A CA 1
ATOM 2213 C C . LEU A 1 274 ? 2.366 19.268 3.615 1.00 91.00 274 LEU A C 1
ATOM 2215 O O . LEU A 1 274 ? 3.321 19.015 2.881 1.00 91.00 274 LEU A O 1
ATOM 2219 N N . THR A 1 275 ? 1.116 19.363 3.163 1.00 90.75 275 THR A N 1
ATOM 2220 C CA . THR A 1 275 ? 0.739 19.138 1.763 1.00 90.75 275 THR A CA 1
ATOM 2221 C C . THR A 1 275 ? 1.319 20.213 0.848 1.00 90.75 275 THR A C 1
ATOM 2223 O O . THR A 1 275 ? 1.928 19.883 -0.170 1.00 90.75 275 THR A O 1
ATOM 2226 N N . LYS A 1 276 ? 1.215 21.493 1.228 1.00 92.50 276 LYS A N 1
ATOM 2227 C CA . LYS A 1 276 ? 1.825 22.608 0.485 1.00 92.50 276 LYS A CA 1
ATOM 2228 C C . LYS A 1 276 ? 3.339 22.456 0.390 1.00 92.50 276 LYS A C 1
ATOM 2230 O O . LYS A 1 276 ? 3.895 22.619 -0.693 1.00 92.50 276 LYS A O 1
ATOM 2235 N N . LYS A 1 277 ? 3.998 22.095 1.497 1.00 91.06 277 LYS A N 1
ATOM 2236 C CA . LYS A 1 277 ? 5.444 21.850 1.517 1.00 91.06 277 LYS A CA 1
ATOM 2237 C C . LYS A 1 277 ? 5.834 20.707 0.578 1.00 91.06 277 LYS A C 1
ATOM 2239 O O . LYS A 1 277 ? 6.722 20.878 -0.248 1.00 91.06 277 LYS A O 1
ATOM 2244 N N . LEU A 1 278 ? 5.125 19.579 0.647 1.00 89.12 278 LEU A N 1
ATOM 2245 C CA . LEU A 1 278 ? 5.336 18.432 -0.241 1.00 89.12 278 LEU A CA 1
ATOM 2246 C C . LEU A 1 278 ? 5.185 18.805 -1.719 1.00 89.12 278 LEU A C 1
ATOM 2248 O O . LEU A 1 278 ? 6.022 18.430 -2.535 1.00 89.12 278 LE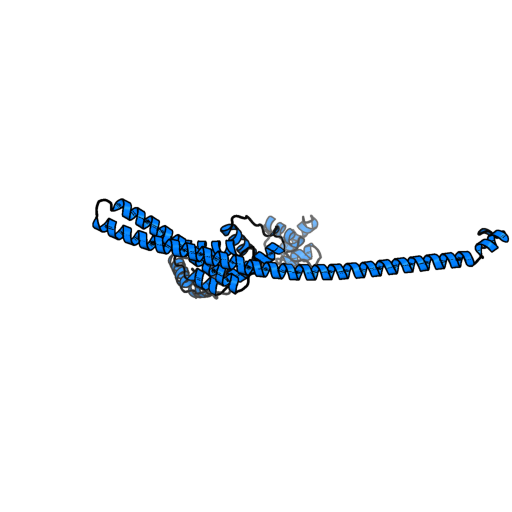U A O 1
ATOM 2252 N N . GLN A 1 279 ? 4.131 19.542 -2.072 1.00 87.88 279 GLN A N 1
ATOM 2253 C CA . GLN A 1 279 ? 3.889 19.969 -3.451 1.00 87.88 279 GLN A CA 1
ATOM 2254 C C . GLN A 1 279 ? 4.940 20.971 -3.944 1.00 87.88 279 GLN A C 1
ATOM 2256 O O . GLN A 1 279 ? 5.364 20.876 -5.097 1.00 87.88 279 GLN A O 1
ATOM 2261 N N . GLY A 1 280 ? 5.378 21.893 -3.083 1.00 88.19 280 GLY A N 1
ATOM 2262 C CA . GLY A 1 280 ? 6.435 22.860 -3.377 1.00 88.19 280 GLY A CA 1
ATOM 2263 C C . GLY A 1 280 ? 7.784 22.185 -3.618 1.00 88.19 280 GLY A C 1
ATOM 2264 O O . GLY A 1 280 ? 8.298 22.238 -4.737 1.00 88.19 280 GLY A O 1
ATOM 2265 N N . ASP A 1 281 ? 8.301 21.480 -2.606 1.00 86.62 281 ASP A N 1
ATOM 2266 C CA . ASP A 1 281 ? 9.623 20.835 -2.632 1.00 86.62 281 ASP A CA 1
ATOM 2267 C C . ASP A 1 281 ? 9.725 19.836 -3.801 1.00 86.62 281 ASP A C 1
ATOM 2269 O O . ASP A 1 281 ? 10.687 19.837 -4.580 1.00 86.62 281 ASP A O 1
ATOM 2273 N N . ARG A 1 282 ? 8.683 19.012 -3.991 1.00 86.06 282 ARG A N 1
ATOM 2274 C CA . ARG A 1 282 ? 8.616 18.066 -5.111 1.00 86.06 282 ARG A CA 1
ATOM 2275 C C . ARG A 1 282 ? 8.490 18.789 -6.448 1.00 86.06 282 ARG A C 1
ATOM 2277 O O . ARG A 1 282 ? 9.143 18.399 -7.414 1.00 86.06 282 ARG A O 1
ATOM 2284 N N . GLY A 1 283 ? 7.663 19.828 -6.530 1.00 86.75 283 GLY A N 1
ATOM 2285 C CA . GLY A 1 283 ? 7.464 20.608 -7.750 1.00 86.75 283 GLY A CA 1
ATOM 2286 C C . GLY A 1 283 ? 8.759 21.252 -8.248 1.00 86.75 283 GLY A C 1
ATOM 2287 O O . GLY A 1 283 ? 9.060 21.186 -9.441 1.00 86.75 283 GLY A O 1
ATOM 2288 N N . GLU A 1 284 ? 9.560 21.818 -7.347 1.00 87.50 284 GLU A N 1
ATOM 2289 C CA . GLU A 1 284 ? 10.876 22.378 -7.670 1.00 87.50 284 GLU A CA 1
ATOM 2290 C C . GLU A 1 284 ? 11.855 21.306 -8.156 1.00 87.50 284 GLU A C 1
ATOM 2292 O O . GLU A 1 284 ? 12.509 21.482 -9.190 1.00 87.50 284 GLU A O 1
ATOM 2297 N N . ARG A 1 285 ? 11.901 20.155 -7.473 1.00 86.56 285 ARG A N 1
ATOM 2298 C CA . ARG A 1 285 ? 12.744 19.023 -7.876 1.00 86.56 285 ARG A CA 1
ATOM 2299 C C . ARG A 1 285 ? 12.368 18.495 -9.257 1.00 86.56 285 ARG A C 1
ATOM 2301 O O . ARG A 1 285 ? 13.246 18.303 -10.098 1.00 86.56 285 ARG A O 1
ATOM 2308 N N . MET A 1 286 ? 11.076 18.316 -9.521 1.00 84.12 286 MET A N 1
ATOM 2309 C CA . MET A 1 286 ? 10.590 17.838 -10.816 1.00 84.12 286 MET A CA 1
ATOM 2310 C C . MET A 1 286 ? 10.887 18.833 -11.940 1.00 84.12 286 MET A C 1
ATOM 2312 O O . MET A 1 286 ? 11.309 18.413 -13.015 1.00 84.12 286 MET A O 1
ATOM 2316 N N . LYS A 1 287 ? 10.757 20.143 -11.692 1.00 86.00 287 LYS A N 1
ATOM 2317 C CA . LYS A 1 287 ? 11.163 21.183 -12.655 1.00 86.00 287 LYS A CA 1
ATOM 2318 C C . LYS A 1 287 ? 12.661 21.126 -12.955 1.00 86.00 287 LYS A C 1
ATOM 2320 O O . LYS A 1 287 ? 13.055 21.231 -14.117 1.00 86.00 287 LYS A O 1
ATOM 2325 N N . LYS A 1 288 ? 13.497 20.927 -11.930 1.00 85.25 288 LYS A N 1
ATOM 2326 C CA . LYS A 1 288 ? 14.948 20.781 -12.103 1.00 85.25 288 LYS A CA 1
ATOM 2327 C C . LYS A 1 288 ? 15.286 19.547 -12.945 1.00 85.25 288 LYS A C 1
ATOM 2329 O O . LYS A 1 288 ? 16.010 19.671 -13.928 1.00 85.25 288 LYS A O 1
ATOM 2334 N N . MET A 1 289 ? 14.683 18.399 -12.631 1.00 79.44 289 MET A N 1
ATOM 2335 C CA . MET A 1 289 ? 14.868 17.164 -13.400 1.00 79.44 289 MET A CA 1
ATOM 2336 C C . MET A 1 289 ? 14.368 17.284 -14.846 1.00 79.44 289 MET A C 1
ATOM 2338 O O . MET A 1 289 ? 15.016 16.790 -15.763 1.00 79.44 289 MET A O 1
ATOM 2342 N N . GLN A 1 290 ? 13.240 17.959 -15.085 1.00 79.75 290 GLN A N 1
ATOM 2343 C CA . GLN A 1 290 ? 12.747 18.207 -16.443 1.00 79.75 290 GLN A CA 1
ATOM 2344 C C . GLN A 1 290 ? 13.719 19.062 -17.258 1.00 79.75 290 GLN A C 1
ATOM 2346 O O . GLN A 1 290 ? 13.956 18.761 -18.425 1.00 79.75 290 GLN A O 1
ATOM 2351 N N . LYS A 1 291 ? 14.314 20.093 -16.647 1.00 77.81 291 LYS A N 1
ATOM 2352 C CA . LYS A 1 291 ? 15.314 20.939 -17.307 1.00 77.81 291 LYS A CA 1
ATOM 2353 C C . LYS A 1 291 ? 16.572 20.149 -17.681 1.00 77.81 291 LYS A C 1
ATOM 2355 O O . LYS A 1 291 ? 17.077 20.300 -18.790 1.00 77.81 291 LYS A O 1
ATOM 2360 N N . GLU A 1 292 ? 17.046 19.284 -16.786 1.00 73.62 292 GLU A N 1
ATOM 2361 C CA . GLU A 1 292 ? 18.192 18.401 -17.039 1.00 73.62 292 GLU A CA 1
ATOM 2362 C C . GLU A 1 292 ? 17.877 17.381 -18.148 1.00 73.62 292 GLU A C 1
ATOM 2364 O O . GLU A 1 292 ? 18.637 17.261 -19.108 1.00 73.62 292 GLU A O 1
ATOM 2369 N N . ASN A 1 293 ? 16.713 16.731 -18.110 1.00 76.44 293 ASN A N 1
ATOM 2370 C CA . ASN A 1 293 ? 16.303 15.786 -19.154 1.00 76.44 293 ASN A CA 1
ATOM 2371 C C . ASN A 1 293 ? 16.113 16.457 -20.522 1.00 76.44 293 ASN A C 1
ATOM 2373 O O . ASN A 1 293 ? 16.506 15.886 -21.536 1.00 76.44 293 ASN A O 1
ATOM 2377 N N . ALA A 1 294 ? 15.561 17.672 -20.565 1.00 74.38 294 ALA A N 1
ATOM 2378 C CA . ALA A 1 294 ? 15.458 18.450 -21.797 1.00 74.38 294 ALA A CA 1
ATOM 2379 C C . ALA A 1 294 ? 16.845 18.788 -22.365 1.00 74.38 294 ALA A C 1
ATOM 2381 O O . ALA A 1 294 ? 17.045 18.699 -23.573 1.00 74.38 294 ALA A O 1
ATOM 2382 N N . SER A 1 295 ? 17.819 19.100 -21.502 1.00 73.81 295 SER A N 1
ATOM 2383 C CA . SER A 1 295 ? 19.198 19.321 -21.945 1.00 73.81 295 SER A CA 1
ATOM 2384 C C . SER A 1 295 ? 19.827 18.049 -22.525 1.00 73.81 295 SER A C 1
ATOM 2386 O O . SER A 1 295 ? 20.405 18.106 -23.606 1.00 73.81 295 SER A O 1
ATOM 2388 N N . ILE A 1 296 ? 19.628 16.882 -21.901 1.00 74.25 296 ILE A N 1
ATOM 2389 C CA . ILE A 1 296 ? 20.122 15.600 -22.431 1.00 74.25 296 ILE A CA 1
ATOM 2390 C C . ILE A 1 296 ? 19.461 15.275 -23.773 1.00 74.25 296 ILE A C 1
ATOM 2392 O O . ILE A 1 296 ? 20.154 14.892 -24.709 1.00 74.25 296 ILE A O 1
ATOM 2396 N N . LEU A 1 297 ? 18.145 15.467 -23.901 1.00 71.19 297 LEU A N 1
ATOM 2397 C CA . LEU A 1 297 ? 17.441 15.263 -25.169 1.00 71.19 297 LEU A CA 1
ATOM 2398 C C . LEU A 1 297 ? 17.959 16.198 -26.264 1.00 71.19 297 LEU A C 1
ATOM 2400 O O . LEU A 1 297 ? 18.187 15.737 -27.376 1.00 71.19 297 LEU A O 1
ATOM 2404 N N . SER A 1 298 ? 18.214 17.468 -25.940 1.00 71.25 298 SER A N 1
ATOM 2405 C CA . SER A 1 298 ? 18.802 18.413 -26.895 1.00 71.25 298 SER A CA 1
ATOM 2406 C C . SER A 1 298 ? 20.208 17.993 -27.333 1.00 71.25 298 SER A C 1
ATOM 2408 O O . SER A 1 298 ? 20.534 18.083 -28.509 1.00 71.25 298 SER A O 1
ATOM 2410 N N . VAL A 1 299 ? 21.019 17.447 -26.422 1.00 70.75 299 VAL A N 1
ATOM 2411 C CA . VAL A 1 299 ? 22.344 16.905 -26.752 1.00 70.75 299 VAL A CA 1
ATOM 2412 C C . VAL A 1 299 ? 22.222 15.670 -27.646 1.00 70.75 299 VAL A C 1
ATOM 2414 O O . VAL A 1 299 ? 22.924 15.578 -28.644 1.00 70.75 299 VAL A O 1
ATOM 2417 N N . VAL A 1 300 ? 21.309 14.742 -27.344 1.00 78.81 300 VAL A N 1
ATOM 2418 C CA . VAL A 1 300 ? 21.070 13.555 -28.186 1.00 78.81 300 VAL A CA 1
ATOM 2419 C C . VAL A 1 300 ? 20.593 13.953 -29.585 1.00 78.81 300 VAL A C 1
ATOM 2421 O O . VAL A 1 300 ? 21.054 13.369 -30.560 1.00 78.81 300 VAL A O 1
ATOM 2424 N N . GLN A 1 301 ? 19.726 14.961 -29.695 1.00 66.94 301 GLN A N 1
ATOM 2425 C CA . GLN A 1 301 ? 19.293 15.500 -30.986 1.00 66.94 301 GLN A CA 1
ATOM 2426 C C . GLN A 1 301 ? 20.461 16.109 -31.767 1.00 66.94 301 GLN A C 1
ATOM 2428 O O . GLN A 1 301 ? 20.624 15.787 -32.937 1.00 66.94 301 GLN A O 1
ATOM 2433 N N . LEU A 1 302 ? 21.328 16.893 -31.117 1.00 73.19 302 LEU A N 1
ATOM 2434 C CA . LEU A 1 302 ? 22.532 17.438 -31.758 1.00 73.19 302 LEU A CA 1
ATOM 2435 C C . LEU A 1 302 ? 23.470 16.332 -32.273 1.00 73.19 302 LEU A C 1
ATOM 2437 O O . LEU A 1 302 ? 24.010 16.455 -33.369 1.00 73.19 302 LEU A O 1
ATOM 2441 N N . PHE A 1 303 ? 23.632 15.236 -31.525 1.00 74.06 303 PHE A N 1
ATOM 2442 C CA . PHE A 1 303 ? 24.411 14.077 -31.982 1.00 74.06 303 PHE A CA 1
ATOM 2443 C C . PHE A 1 303 ? 23.763 13.362 -33.176 1.00 74.06 303 PHE A C 1
ATOM 2445 O O . PHE A 1 303 ? 24.468 12.959 -34.099 1.00 74.06 303 PHE A O 1
ATOM 2452 N N . GLN A 1 304 ? 22.435 13.218 -33.181 1.00 75.56 304 GLN A N 1
ATOM 2453 C CA . GLN A 1 304 ? 21.707 12.640 -34.316 1.00 75.56 304 GLN A CA 1
ATOM 2454 C C . GLN A 1 304 ? 21.848 13.509 -35.572 1.00 75.56 304 GLN A C 1
ATOM 2456 O O . GLN A 1 304 ? 22.138 12.989 -36.646 1.00 75.56 304 GLN A O 1
ATOM 2461 N N . GLU A 1 305 ? 21.730 14.831 -35.436 1.00 75.94 305 GLU A N 1
ATOM 2462 C CA . GLU A 1 305 ? 21.930 15.780 -36.538 1.00 75.94 305 GLU A CA 1
ATOM 2463 C C . GLU A 1 305 ? 23.365 15.739 -37.091 1.00 75.94 305 GLU A C 1
ATOM 2465 O O . GLU A 1 305 ? 23.578 15.851 -38.302 1.00 75.94 305 GLU A O 1
ATOM 2470 N N . GLU A 1 306 ? 24.368 15.555 -36.228 1.00 74.56 306 GLU A N 1
ATOM 2471 C CA . GLU A 1 306 ? 25.767 15.421 -36.644 1.00 74.56 306 GLU A CA 1
ATOM 2472 C C . GLU A 1 306 ? 26.004 14.131 -37.449 1.00 74.56 306 GLU A C 1
ATOM 2474 O O . GLU A 1 306 ? 26.655 14.165 -38.500 1.00 74.56 306 GLU A O 1
ATOM 2479 N N . GLU A 1 307 ? 25.418 13.011 -37.017 1.00 77.31 307 GLU A N 1
ATOM 2480 C CA . GLU A 1 307 ? 25.466 11.737 -37.741 1.00 77.31 307 GLU A CA 1
ATOM 2481 C C . GLU A 1 307 ? 24.747 11.822 -39.100 1.00 77.31 307 GLU A C 1
ATOM 2483 O O . GLU A 1 307 ? 25.283 11.391 -40.128 1.00 77.31 307 GLU A O 1
ATOM 2488 N N . GLU A 1 308 ? 23.567 12.446 -39.146 1.00 71.19 308 GLU A N 1
ATOM 2489 C CA . GLU A 1 308 ? 22.828 12.693 -40.389 1.00 71.19 308 GLU A CA 1
ATOM 2490 C C . GLU A 1 308 ? 23.625 13.571 -41.361 1.00 71.19 308 GLU A C 1
ATOM 2492 O O . GLU A 1 308 ? 23.711 13.268 -42.558 1.00 71.19 308 GLU A O 1
ATOM 2497 N N . ARG A 1 309 ? 24.281 14.623 -40.858 1.00 77.31 309 ARG A N 1
ATOM 2498 C CA . ARG A 1 309 ? 25.139 15.490 -41.671 1.00 77.31 309 ARG A CA 1
ATOM 2499 C C . ARG A 1 309 ? 26.340 14.730 -42.233 1.00 77.31 309 ARG A C 1
ATOM 2501 O O . ARG A 1 309 ? 26.669 14.915 -43.407 1.00 77.31 309 ARG A O 1
ATOM 2508 N N . ALA A 1 310 ? 26.977 13.866 -41.444 1.00 86.25 310 ALA A N 1
ATOM 2509 C CA . ALA A 1 310 ? 28.081 13.028 -41.914 1.00 86.25 310 ALA A CA 1
ATOM 2510 C C . ALA A 1 310 ? 27.629 12.056 -43.019 1.00 86.25 310 ALA A C 1
ATOM 2512 O O . ALA A 1 310 ? 28.303 11.916 -44.045 1.00 86.25 310 ALA A O 1
ATOM 2513 N N . ASN A 1 311 ? 26.450 11.449 -42.865 1.00 76.50 311 ASN A N 1
ATOM 2514 C CA . ASN A 1 311 ? 25.859 10.583 -43.885 1.00 76.50 311 ASN A CA 1
ATOM 2515 C C . ASN A 1 311 ? 25.542 11.344 -45.181 1.00 76.50 311 ASN A C 1
ATOM 2517 O O . ASN A 1 311 ? 25.847 10.854 -46.270 1.00 76.50 311 ASN A O 1
ATOM 2521 N N . MET A 1 312 ? 25.015 12.567 -45.086 1.00 68.12 312 MET A N 1
ATOM 2522 C CA . MET A 1 312 ? 24.770 13.426 -46.250 1.00 68.12 312 MET A CA 1
ATOM 2523 C C . MET A 1 312 ? 26.058 13.773 -47.007 1.00 68.12 312 MET A C 1
ATOM 2525 O O . MET A 1 312 ? 26.082 13.716 -48.239 1.00 68.12 312 MET A O 1
ATOM 2529 N N . VAL A 1 313 ? 27.148 14.080 -46.294 1.00 83.31 313 VAL A N 1
ATOM 2530 C CA . VAL A 1 313 ? 28.462 14.326 -46.915 1.00 83.31 313 VAL A CA 1
ATOM 2531 C C . VAL A 1 313 ? 28.965 13.072 -47.629 1.00 83.31 313 VAL A C 1
ATOM 2533 O O . VAL A 1 313 ? 29.375 13.154 -48.786 1.00 83.31 313 VAL A O 1
ATOM 2536 N N . ARG A 1 314 ? 28.851 11.900 -46.996 1.00 82.12 314 ARG A N 1
ATOM 2537 C CA . ARG A 1 314 ? 29.245 10.621 -47.599 1.00 82.12 314 ARG A CA 1
ATOM 2538 C C . ARG A 1 314 ? 28.454 10.314 -48.874 1.00 82.12 314 ARG A C 1
ATOM 2540 O O . ARG A 1 314 ? 29.028 9.844 -49.852 1.00 82.12 314 ARG A O 1
ATOM 2547 N N . ILE A 1 315 ? 27.150 10.595 -48.895 1.00 80.06 315 ILE A N 1
ATOM 2548 C CA . ILE A 1 315 ? 26.316 10.438 -50.098 1.00 80.06 315 ILE A CA 1
ATOM 2549 C C . ILE A 1 315 ? 26.782 11.390 -51.204 1.00 80.06 315 ILE A C 1
ATOM 2551 O O . ILE A 1 315 ? 26.918 10.964 -52.350 1.00 80.06 315 ILE A O 1
ATOM 2555 N N . ALA A 1 316 ? 27.084 12.647 -50.873 1.00 78.31 316 ALA A N 1
ATOM 2556 C CA . ALA A 1 316 ? 27.599 13.611 -51.842 1.00 78.31 316 ALA A CA 1
ATOM 2557 C C . ALA A 1 316 ? 28.972 13.198 -52.408 1.00 78.31 316 ALA A C 1
ATOM 2559 O O . ALA A 1 316 ? 29.227 13.367 -53.601 1.00 78.31 316 ALA A O 1
ATOM 2560 N N . GLU A 1 317 ? 29.852 12.622 -51.586 1.00 86.00 317 GLU A N 1
ATOM 2561 C CA . GLU A 1 317 ? 31.131 12.059 -52.035 1.00 86.00 317 GLU A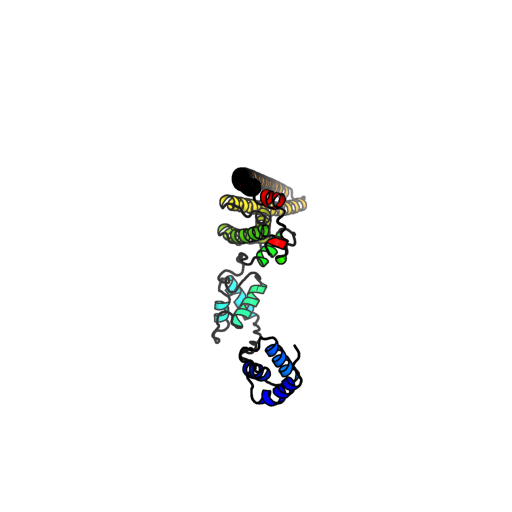 CA 1
ATOM 2562 C C . GLU A 1 317 ? 30.938 10.838 -52.939 1.00 86.00 317 GLU A C 1
ATOM 2564 O O . GLU A 1 317 ? 31.569 10.760 -53.992 1.00 86.00 317 GLU A O 1
ATOM 2569 N N . MET A 1 318 ? 30.023 9.928 -52.589 1.00 81.94 318 MET A N 1
ATOM 2570 C CA . MET A 1 318 ? 29.672 8.784 -53.439 1.00 81.94 318 MET A CA 1
ATOM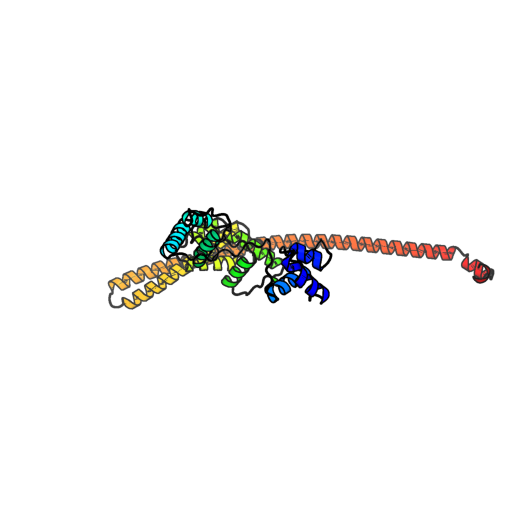 2571 C C . MET A 1 318 ? 29.087 9.232 -54.784 1.00 81.94 318 MET A C 1
ATOM 2573 O O . MET A 1 318 ? 29.454 8.686 -55.821 1.00 81.94 318 MET A O 1
ATOM 2577 N N . GLN A 1 319 ? 28.235 10.260 -54.796 1.00 75.12 319 GLN A N 1
ATOM 2578 C CA . GLN A 1 319 ? 27.717 10.850 -56.033 1.00 75.12 319 GLN A CA 1
ATOM 2579 C C . GLN A 1 319 ? 28.831 11.487 -56.869 1.00 75.12 319 GLN A C 1
ATOM 2581 O O . GLN A 1 319 ? 28.891 11.256 -58.074 1.00 75.12 319 GLN A O 1
ATOM 2586 N N . LYS A 1 320 ? 29.753 12.238 -56.253 1.00 86.44 320 LYS A N 1
ATOM 2587 C CA . LYS A 1 320 ? 30.925 12.788 -56.955 1.00 86.44 320 LYS A CA 1
ATOM 2588 C C . LYS A 1 320 ? 31.810 11.692 -57.539 1.00 86.44 320 LYS A C 1
ATOM 2590 O O . LYS A 1 320 ? 32.280 11.843 -58.661 1.00 86.44 320 LYS A O 1
ATOM 2595 N N . ALA A 1 321 ? 32.025 10.603 -56.804 1.00 86.25 321 ALA A N 1
ATOM 2596 C CA . ALA A 1 321 ? 32.785 9.458 -57.289 1.00 86.25 321 ALA A CA 1
ATOM 2597 C C . ALA A 1 321 ? 32.090 8.796 -58.488 1.00 86.25 321 ALA A C 1
ATOM 2599 O O . ALA A 1 321 ? 32.747 8.557 -59.494 1.00 86.25 321 ALA A O 1
ATOM 2600 N N . ALA A 1 322 ? 30.769 8.594 -58.427 1.00 83.69 322 ALA A N 1
ATOM 2601 C CA . ALA A 1 322 ? 29.986 8.054 -59.540 1.00 83.69 322 ALA A CA 1
ATOM 2602 C C . ALA A 1 322 ? 30.028 8.961 -60.787 1.00 83.69 322 ALA A C 1
ATOM 2604 O O . ALA A 1 322 ? 30.214 8.484 -61.906 1.00 83.69 322 ALA A O 1
ATOM 2605 N N . VAL A 1 323 ? 29.917 10.282 -60.602 1.00 83.88 323 VAL A N 1
ATOM 2606 C CA . VAL A 1 323 ? 30.065 11.261 -61.693 1.00 83.88 323 VAL A CA 1
ATOM 2607 C C . VAL A 1 323 ? 31.475 11.219 -62.271 1.00 83.88 323 VAL A C 1
ATOM 2609 O O . VAL A 1 323 ? 31.630 11.276 -63.485 1.00 83.88 323 VAL A O 1
ATOM 2612 N N . LYS A 1 324 ? 32.503 11.085 -61.427 1.00 86.12 324 LYS A N 1
ATOM 2613 C CA . LYS A 1 324 ? 33.891 10.966 -61.877 1.00 86.12 324 LYS A CA 1
ATOM 2614 C C . LYS A 1 324 ? 34.107 9.696 -62.700 1.00 86.12 324 LYS A C 1
ATOM 2616 O O . LYS A 1 324 ? 34.693 9.785 -63.770 1.00 86.12 324 LYS A O 1
ATOM 2621 N N . THR A 1 325 ? 33.590 8.550 -62.258 1.00 85.12 325 THR A N 1
ATOM 2622 C CA . THR A 1 325 ? 33.683 7.300 -63.029 1.00 85.12 325 THR A CA 1
ATOM 2623 C C . THR A 1 325 ? 32.940 7.384 -64.360 1.00 85.12 325 THR A C 1
ATOM 2625 O O . THR A 1 325 ? 33.424 6.868 -65.362 1.00 85.12 325 THR A O 1
ATOM 2628 N N . GLU A 1 326 ? 31.791 8.063 -64.405 1.00 77.75 326 GLU A N 1
ATOM 2629 C CA . GLU A 1 326 ? 31.056 8.272 -65.657 1.00 77.75 326 GLU A CA 1
ATOM 2630 C C . GLU A 1 326 ? 31.776 9.264 -66.584 1.00 77.75 326 GLU A C 1
ATOM 2632 O O . GLU A 1 326 ? 31.835 9.052 -67.792 1.00 77.75 326 GLU A O 1
ATOM 2637 N N . ALA A 1 327 ? 32.392 10.311 -66.031 1.00 79.19 327 ALA A N 1
ATOM 2638 C CA . ALA A 1 327 ? 33.238 11.230 -66.786 1.00 79.19 327 ALA A CA 1
ATOM 2639 C C . ALA A 1 327 ? 34.463 10.511 -67.374 1.00 79.19 327 ALA A C 1
ATOM 2641 O O . ALA A 1 327 ? 34.734 10.666 -68.559 1.00 79.19 327 ALA A O 1
ATOM 2642 N N . GLU A 1 328 ? 35.143 9.663 -66.596 1.00 79.19 328 GLU A N 1
ATOM 2643 C CA . GLU A 1 328 ? 36.255 8.824 -67.069 1.00 79.19 328 GLU A CA 1
ATOM 2644 C C . GLU A 1 328 ? 35.797 7.832 -68.156 1.00 79.19 328 GLU A C 1
ATOM 2646 O O . GLU A 1 328 ? 36.509 7.614 -69.137 1.00 79.19 328 GLU A O 1
ATOM 2651 N N . ARG A 1 329 ? 34.580 7.275 -68.044 1.00 75.56 329 ARG A N 1
ATOM 2652 C CA . ARG A 1 329 ? 33.970 6.429 -69.086 1.00 75.56 329 ARG A CA 1
ATOM 2653 C C . ARG A 1 329 ? 33.757 7.198 -70.394 1.00 75.56 329 ARG A C 1
ATOM 2655 O O . ARG A 1 329 ? 34.050 6.666 -71.465 1.00 75.56 329 ARG A O 1
ATOM 2662 N N . LEU A 1 330 ? 33.264 8.435 -70.315 1.00 70.69 330 LEU A N 1
ATOM 2663 C CA . LEU A 1 330 ? 33.055 9.311 -71.473 1.00 70.69 330 LEU A CA 1
ATOM 2664 C C . LEU A 1 330 ? 34.383 9.789 -72.086 1.00 70.69 330 LEU A C 1
ATOM 2666 O O . LEU A 1 330 ? 34.527 9.784 -73.310 1.00 70.69 330 LEU A O 1
ATOM 2670 N N . GLU A 1 331 ? 35.364 10.156 -71.257 1.00 67.12 331 GLU A N 1
ATOM 2671 C CA . GLU A 1 331 ? 36.717 10.534 -71.692 1.00 67.12 331 GLU A CA 1
ATOM 2672 C C . GLU A 1 331 ? 37.468 9.374 -72.339 1.00 67.12 331 GLU A C 1
ATOM 2674 O O . GLU A 1 331 ? 38.237 9.590 -73.276 1.00 67.12 331 GLU A O 1
ATOM 2679 N N . GLY A 1 332 ? 37.205 8.140 -71.896 1.00 67.44 332 GLY A N 1
ATOM 2680 C CA . GLY A 1 332 ? 37.826 6.931 -72.425 1.00 67.44 332 GLY A CA 1
ATOM 2681 C C . GLY A 1 332 ? 37.699 6.776 -73.941 1.00 67.44 332 GLY A C 1
ATOM 2682 O O . GLY A 1 332 ? 38.446 5.981 -74.509 1.00 67.44 332 GLY A O 1
ATOM 2683 N N . MET A 1 333 ? 36.798 7.522 -74.606 1.00 65.12 333 MET A N 1
ATOM 2684 C CA . MET A 1 333 ? 36.611 7.636 -76.064 1.00 65.12 333 MET A CA 1
ATOM 2685 C C . MET A 1 333 ? 36.490 6.299 -76.817 1.00 65.12 333 MET A C 1
ATOM 2687 O O . MET A 1 333 ? 36.327 6.304 -78.031 1.00 65.12 333 MET A O 1
ATOM 2691 N N . ALA A 1 334 ? 36.528 5.154 -76.135 1.00 64.19 334 ALA A N 1
ATOM 2692 C CA . ALA A 1 334 ? 36.556 3.820 -76.711 1.00 64.19 334 ALA A CA 1
ATOM 2693 C C . ALA A 1 334 ? 35.220 3.489 -77.372 1.00 64.19 334 ALA A C 1
ATOM 2695 O O . ALA A 1 334 ? 35.199 2.932 -78.461 1.00 64.19 334 ALA A O 1
ATOM 2696 N N . GLU A 1 335 ? 34.114 3.921 -76.767 1.00 64.12 335 GLU A N 1
ATOM 2697 C CA . GLU A 1 335 ? 32.766 3.776 -77.319 1.00 64.12 335 GLU A CA 1
ATOM 2698 C C . GLU A 1 335 ? 32.560 4.674 -78.554 1.00 64.12 335 GLU A C 1
ATOM 2700 O O . GLU A 1 335 ? 31.974 4.259 -79.555 1.00 64.12 335 GLU A O 1
ATOM 2705 N N . TRP A 1 336 ? 33.116 5.891 -78.528 1.00 64.38 336 TRP A N 1
ATOM 2706 C CA . TRP A 1 336 ? 33.089 6.806 -79.672 1.00 64.38 336 TRP A CA 1
ATOM 2707 C C . TRP A 1 336 ? 33.974 6.297 -80.815 1.00 64.38 336 TRP A C 1
ATOM 2709 O O . TRP A 1 336 ? 33.557 6.275 -81.969 1.00 64.38 336 TRP A O 1
ATOM 2719 N N . LYS A 1 337 ? 35.168 5.796 -80.486 1.00 64.62 337 LYS A N 1
ATOM 2720 C CA . LYS A 1 337 ? 36.108 5.179 -81.422 1.00 64.62 337 LYS A CA 1
ATOM 2721 C C . LYS A 1 337 ? 35.533 3.894 -82.024 1.00 64.62 337 LYS A C 1
ATOM 2723 O O . LYS A 1 337 ? 35.666 3.708 -83.225 1.00 64.62 337 LYS A O 1
ATOM 2728 N N . ALA A 1 338 ? 34.843 3.062 -81.242 1.00 67.62 338 ALA A N 1
ATOM 2729 C CA . ALA A 1 338 ? 34.142 1.873 -81.730 1.00 67.62 338 ALA A CA 1
ATOM 2730 C C . ALA A 1 338 ? 33.004 2.233 -82.700 1.00 67.62 338 ALA A C 1
ATOM 2732 O O . ALA A 1 338 ? 32.933 1.657 -83.782 1.00 67.62 338 ALA A O 1
ATOM 2733 N N . ARG A 1 339 ? 32.186 3.256 -82.390 1.00 64.62 339 ARG A N 1
ATOM 2734 C CA . ARG A 1 339 ? 31.151 3.764 -83.316 1.00 64.62 339 ARG A CA 1
ATOM 2735 C C . ARG A 1 339 ? 31.721 4.361 -84.600 1.00 64.62 339 ARG A C 1
ATOM 2737 O O . ARG A 1 339 ? 31.172 4.111 -85.666 1.00 64.62 339 ARG A O 1
ATOM 2744 N N . VAL A 1 340 ? 32.795 5.147 -84.514 1.00 69.00 340 VAL A N 1
ATOM 2745 C CA . VAL A 1 340 ? 33.442 5.761 -85.690 1.00 69.00 340 VAL A CA 1
ATOM 2746 C C . VAL A 1 340 ? 34.133 4.708 -86.561 1.00 69.00 340 VAL A C 1
ATOM 2748 O O . VAL A 1 340 ? 34.125 4.832 -87.782 1.00 69.00 340 VAL A O 1
ATOM 2751 N N . LEU A 1 341 ? 34.696 3.661 -85.953 1.00 70.25 341 LEU A N 1
ATOM 2752 C CA . LEU A 1 341 ? 35.298 2.526 -86.659 1.00 70.25 341 LEU A CA 1
ATOM 2753 C C . LEU A 1 341 ? 34.268 1.488 -87.140 1.00 70.25 341 LEU A C 1
ATOM 2755 O O . LEU A 1 341 ? 34.656 0.538 -87.811 1.00 70.25 341 LEU A O 1
ATOM 2759 N N . GLY A 1 342 ? 32.979 1.668 -86.826 1.00 66.56 342 GLY A N 1
ATOM 2760 C CA . GLY A 1 342 ? 31.898 0.777 -87.254 1.00 66.56 342 GLY A CA 1
ATOM 2761 C C . GLY A 1 342 ? 31.898 -0.601 -86.588 1.00 66.56 342 GLY A C 1
ATOM 2762 O O . GLY A 1 342 ? 31.273 -1.508 -87.121 1.00 66.56 342 GLY A O 1
ATOM 2763 N N . ILE A 1 343 ? 32.586 -0.762 -85.453 1.00 68.62 343 ILE A N 1
ATOM 2764 C CA . ILE A 1 343 ? 32.688 -2.035 -84.728 1.00 68.62 343 ILE A CA 1
ATOM 2765 C C . ILE A 1 343 ? 31.466 -2.159 -83.813 1.00 68.62 343 ILE A C 1
ATOM 2767 O O . ILE A 1 343 ? 31.310 -1.381 -82.863 1.00 68.62 343 ILE A O 1
ATOM 2771 N N . GLY A 1 344 ? 30.585 -3.110 -84.118 1.00 63.69 344 GLY A N 1
ATOM 2772 C CA . GLY A 1 344 ? 29.422 -3.439 -83.298 1.00 63.69 344 GLY A CA 1
ATOM 2773 C C . GLY A 1 344 ? 29.783 -4.367 -82.136 1.00 63.69 344 GLY A C 1
ATOM 2774 O O . GLY A 1 344 ? 30.848 -4.977 -82.109 1.00 63.69 344 GLY A O 1
ATOM 2775 N N . GLN A 1 345 ? 28.871 -4.526 -81.171 1.00 61.62 345 GLN A N 1
ATOM 2776 C CA . GLN A 1 345 ? 29.026 -5.542 -80.113 1.00 61.62 345 GLN A CA 1
ATOM 2777 C C . GLN A 1 345 ? 29.125 -6.970 -80.676 1.00 61.62 345 GLN A C 1
ATOM 2779 O O . GLN A 1 345 ? 29.681 -7.848 -80.026 1.00 61.62 345 GLN A O 1
ATOM 2784 N N . GLU A 1 346 ? 28.608 -7.174 -81.885 1.00 59.66 346 GLU A N 1
ATOM 2785 C CA . GLU A 1 346 ? 28.530 -8.463 -82.576 1.00 59.66 346 GLU A CA 1
ATOM 2786 C C . GLU A 1 346 ? 29.848 -8.842 -83.270 1.00 59.66 346 GLU A C 1
ATOM 2788 O O . GLU A 1 346 ? 30.024 -9.992 -83.647 1.00 59.66 346 GLU A O 1
ATOM 2793 N N . ASP A 1 347 ? 30.782 -7.892 -83.406 1.00 57.97 347 ASP A N 1
ATOM 2794 C CA . ASP A 1 347 ? 32.106 -8.111 -84.007 1.00 57.97 347 ASP A CA 1
ATOM 2795 C C . ASP A 1 347 ? 33.188 -8.460 -82.963 1.00 57.97 347 ASP A C 1
ATOM 2797 O O . ASP A 1 347 ? 34.323 -8.782 -83.319 1.00 57.97 347 ASP A O 1
ATOM 2801 N N . VAL A 1 348 ? 32.872 -8.324 -81.668 1.00 60.22 348 VAL A N 1
ATOM 2802 C CA . VAL A 1 348 ? 33.811 -8.501 -80.538 1.00 60.22 348 VAL A CA 1
ATOM 2803 C C . VAL A 1 348 ? 33.479 -9.739 -79.688 1.00 60.22 348 VAL A C 1
ATOM 2805 O O . VAL A 1 348 ? 34.349 -10.231 -78.967 1.00 60.22 348 VAL A O 1
ATOM 2808 N N . LEU A 1 349 ? 32.244 -10.240 -79.775 1.00 42.34 349 LEU A N 1
ATOM 2809 C CA . LEU A 1 349 ? 31.819 -11.552 -79.269 1.00 42.34 349 LEU A CA 1
ATOM 2810 C C . LEU A 1 349 ? 31.993 -12.607 -80.361 1.00 42.34 349 LEU A C 1
ATOM 2812 O O . LEU A 1 349 ? 32.373 -13.745 -79.999 1.00 42.34 349 LEU A O 1
#

Sequence (349 aa):
MDLTSEQKDFLKENAHKIQNLIELTRKCFDDDSLDGRSKQGRAVRKYLVENAIDYKTRCRQPAEVIEFSREQEEFILKQAEEGLSSLQIAQIVFPDKSVRPLSAEQRAVLAKIREVNPDILPSQDSGALHSYISPKSPSRIIKKINDATGLGLEEARLNRQKQVCVEKLGTNLSNSRFLKIINNYLNEEDRVLFEHEFIRLTWDKPDLTADEINLYLNVCKEVINLEVISAHLNKLNSMFDEADEQQEMSIRLAEIIKAKSAEYHQCETRIENLTKKLQGDRGERMKKMQKENASILSVVQLFQEEEERANMVRIAEMQKAAVKTEAERLEGMAEWKARVLGIGQEDVL

Secondary structure (DSSP, 8-state):
-PPPHHHHHHHHHHTTT--BHHHHHHHHHT-TT--TTSHHHHHHHHHHHHTT---B-SPPPPPPP-PPPHHHHHHHHHHHHTT--HHHHHHHH-TTS---TT-HHHHHHHHHHHHH-TT--TTS-SS-TTS-----SHHHHHHHHHHHH-----GGG--HHHHHHHHHHHHHHT-HHHHHHHTT-SSHHHHHHHHHHHHHHHTT-TT--HHHHHHHHHHHHHHHHHHHHHHHHHHHHHHHHHTTT-HHHHHHHHHHHHHHHHHHHHHHHHHHHHHHHHHHHHHHHHHHHHHHHHHHHHHHHHHHHHHHHHHHHHHHHHHHHHHHHHHHHHHT-HHHHHHHTT--GGGT-